Protein AF-0000000065847844 (afdb_homodimer)

Solvent-accessible surface area (backbone atoms only — not comparable to full-atom values): 13763 Å² total; per-residue (Å²): 130,56,43,68,54,28,45,53,37,21,53,18,36,48,44,43,40,48,60,32,45,46,64,48,51,35,30,56,71,59,78,41,79,82,47,69,70,60,43,45,53,28,33,44,51,33,34,72,49,52,73,59,32,60,79,26,72,45,85,50,42,31,35,87,54,77,57,80,58,90,52,51,38,34,46,54,37,75,76,36,46,68,61,49,50,51,38,50,51,50,29,36,48,35,30,41,48,43,29,50,40,51,75,70,63,57,54,66,74,58,51,36,53,40,51,50,52,31,52,48,34,51,50,59,40,42,72,70,31,38,62,131,130,55,44,69,54,28,44,53,38,22,52,17,37,48,45,43,42,48,61,31,45,47,63,49,50,34,30,57,72,59,78,43,78,84,47,69,68,60,44,45,52,28,33,44,51,33,36,71,49,51,73,58,31,62,79,27,74,45,86,50,43,31,34,89,54,77,55,84,58,90,52,51,38,33,45,52,36,74,77,37,47,67,61,47,50,50,38,51,51,50,31,38,50,34,30,41,50,42,28,49,39,51,75,70,64,57,53,66,74,59,50,36,54,39,51,52,53,32,53,47,32,52,48,58,40,42,74,71,32,39,60,131

Organism: Halomonas halodenitrificans (strain ATCC 12084 / NCIMB 8669) (NCBI:txid31991)

Secondary structure (DSSP, 8-state):
--HHHHHHHHHHHHHHHHHHHHHHHHHHHTSS---HHHHHHHHHHHHHHTTSGGGG--TT-STTSSS-----B-THHHHTHHHHHHHHHHHHHHHHHHHHHHHTT--HHHHHHHHHHHHHHHHHHHHHHB--/--HHHHHHHHHHHHHHHHHHHHHHHHHHHTSS---HHHHHHHHHHHHHHTTSGGGG--TT-STTSSS-----B-THHHHTHHHHHHHHHHHHHHHHHHHHHHHTT--HHHHHHHHHHHHHHHHHHHHHHB--

Radius of gyration: 19.28 Å; Cα contacts (8 Å, |Δi|>4): 322; chains: 2; bounding box: 45×47×44 Å

Structure (mmCIF, N/CA/C/O backbone):
data_AF-0000000065847844-model_v1
#
loop_
_entity.id
_entity.type
_entity.pdbx_description
1 polymer "Cytochrome c'"
#
loop_
_atom_site.group_PDB
_atom_site.id
_atom_site.type_symbol
_atom_site.label_atom_id
_atom_site.label_alt_id
_atom_site.label_comp_id
_atom_site.label_asym_id
_atom_site.label_entity_id
_atom_site.label_seq_id
_atom_site.pdbx_PDB_ins_code
_atom_site.Cartn_x
_atom_site.Cartn_y
_atom_site.Cartn_z
_atom_site.occupancy
_atom_site.B_iso_or_equiv
_atom_site.auth_seq_id
_atom_site.auth_comp_id
_atom_site.auth_asym_id
_atom_site.auth_atom_id
_atom_site.pdbx_PDB_model_num
ATOM 1 N N . ALA A 1 1 ? -15.594 8.93 -0.518 1 80.31 1 ALA A N 1
ATOM 2 C CA . ALA A 1 1 ? -14.727 8.992 -1.69 1 80.31 1 ALA A CA 1
ATOM 3 C C . ALA A 1 1 ? -15.523 8.805 -2.977 1 80.31 1 ALA A C 1
ATOM 5 O O . ALA A 1 1 ? -16.469 8.016 -3.02 1 80.31 1 ALA A O 1
ATOM 6 N N . GLU A 1 2 ? -15.016 9.602 -3.934 1 88.31 2 GLU A N 1
ATOM 7 C CA . GLU A 1 2 ? -15.609 9.406 -5.25 1 88.31 2 GLU A CA 1
ATOM 8 C C . GLU A 1 2 ? -15.188 8.07 -5.859 1 88.31 2 GLU A C 1
ATOM 10 O O . GLU A 1 2 ? -14.125 7.547 -5.539 1 88.31 2 GLU A O 1
ATOM 15 N N . PRO A 1 3 ? -16 7.516 -6.73 1 90.81 3 PRO A N 1
ATOM 16 C CA . PRO A 1 3 ? -15.695 6.219 -7.332 1 90.81 3 PRO A CA 1
ATOM 17 C C . PRO A 1 3 ? -14.32 6.184 -7.992 1 90.81 3 PRO A C 1
ATOM 19 O O . PRO A 1 3 ? -13.594 5.191 -7.875 1 90.81 3 PRO A O 1
ATOM 22 N N . GLU A 1 4 ? -13.977 7.297 -8.594 1 92.25 4 GLU A N 1
ATOM 23 C CA . GLU A 1 4 ? -12.68 7.34 -9.266 1 92.25 4 GLU A CA 1
ATOM 24 C C . GLU A 1 4 ? -11.539 7.258 -8.258 1 92.25 4 GLU A C 1
ATOM 26 O O . GLU A 1 4 ? -10.492 6.66 -8.539 1 92.25 4 GLU A O 1
ATOM 31 N N . ASP A 1 5 ? -11.758 7.824 -7.094 1 94.5 5 ASP A N 1
ATOM 32 C CA . ASP A 1 5 ? -10.75 7.766 -6.039 1 94.5 5 ASP A CA 1
ATOM 33 C C . ASP A 1 5 ? -10.609 6.348 -5.488 1 94.5 5 ASP A C 1
ATOM 35 O O . ASP A 1 5 ? -9.492 5.883 -5.242 1 94.5 5 ASP A O 1
ATOM 39 N N . ALA A 1 6 ? -11.711 5.691 -5.312 1 95.5 6 ALA A N 1
ATOM 40 C CA . ALA A 1 6 ? -11.703 4.32 -4.812 1 95.5 6 ALA A CA 1
ATOM 41 C C . ALA A 1 6 ? -11.016 3.381 -5.805 1 95.5 6 ALA A C 1
ATOM 43 O O . ALA A 1 6 ? -10.266 2.488 -5.402 1 95.5 6 ALA A O 1
ATOM 44 N N . ILE A 1 7 ? -11.242 3.613 -7.066 1 95.81 7 ILE A N 1
ATOM 45 C CA . ILE A 1 7 ? -10.625 2.805 -8.109 1 95.81 7 ILE A CA 1
ATOM 46 C C . ILE A 1 7 ? -9.117 3.037 -8.117 1 95.81 7 ILE A C 1
ATOM 48 O O . ILE A 1 7 ? -8.336 2.084 -8.156 1 95.81 7 ILE A O 1
ATOM 52 N N . HIS A 1 8 ? -8.766 4.305 -8.078 1 96.31 8 HIS A N 1
ATOM 53 C CA . HIS A 1 8 ? -7.348 4.625 -8.039 1 96.31 8 HIS A CA 1
ATOM 54 C C . HIS A 1 8 ? -6.672 4.008 -6.82 1 96.31 8 HIS A C 1
ATOM 56 O O . HIS A 1 8 ? -5.57 3.469 -6.922 1 96.31 8 HIS A O 1
ATOM 62 N N . TYR A 1 9 ? -7.359 4.02 -5.707 1 97.94 9 TYR A N 1
ATOM 63 C CA . TYR A 1 9 ? -6.812 3.465 -4.477 1 97.94 9 TYR A CA 1
ATOM 64 C C . TYR A 1 9 ? -6.594 1.962 -4.605 1 97.94 9 TYR A C 1
ATOM 66 O O . TYR A 1 9 ? -5.492 1.467 -4.355 1 97.94 9 TYR A O 1
ATOM 74 N N . ARG A 1 10 ? -7.609 1.243 -4.996 1 98.06 10 ARG A N 1
ATOM 75 C CA . ARG A 1 10 ? -7.43 -0.205 -5.016 1 98.06 10 ARG A CA 1
ATOM 76 C C . ARG A 1 10 ? -6.375 -0.615 -6.035 1 98.06 10 ARG A C 1
ATOM 78 O O . ARG A 1 10 ? -5.617 -1.558 -5.809 1 98.06 10 ARG A O 1
ATOM 85 N N . GLN A 1 11 ? -6.324 0.088 -7.156 1 97.56 11 GLN A N 1
ATOM 86 C CA . GLN A 1 11 ? -5.305 -0.226 -8.156 1 97.56 11 GLN A CA 1
ATOM 87 C C . GLN A 1 11 ? -3.904 0.067 -7.621 1 97.56 11 GLN A C 1
ATOM 89 O O . GLN A 1 11 ? -2.957 -0.667 -7.914 1 97.56 11 GLN A O 1
ATOM 94 N N . SER A 1 12 ? -3.82 1.136 -6.871 1 98.69 12 SER A N 1
ATOM 95 C CA . SER A 1 12 ? -2.549 1.446 -6.23 1 98.69 12 SER A CA 1
ATOM 96 C C . SER A 1 12 ? -2.158 0.366 -5.227 1 98.69 12 SER A C 1
ATOM 98 O O . SER A 1 12 ? -1.017 -0.101 -5.219 1 98.69 12 SER A O 1
ATOM 100 N N . ALA A 1 13 ? -3.061 -0.049 -4.379 1 98.81 13 ALA A N 1
ATOM 101 C CA . ALA A 1 13 ? -2.791 -1.087 -3.385 1 98.81 13 ALA A CA 1
ATOM 102 C C . ALA A 1 13 ? -2.41 -2.402 -4.059 1 98.81 13 ALA A C 1
ATOM 104 O O . ALA A 1 13 ? -1.487 -3.09 -3.615 1 98.81 13 ALA A O 1
ATOM 105 N N . LEU A 1 14 ? -3.092 -2.732 -5.164 1 98.44 14 LEU A N 1
ATOM 106 C CA . LEU A 1 14 ? -2.764 -3.945 -5.906 1 98.44 14 LEU A CA 1
ATOM 107 C C . LEU A 1 14 ? -1.391 -3.828 -6.559 1 98.44 14 LEU A C 1
ATOM 109 O O . LEU A 1 14 ? -0.658 -4.816 -6.656 1 98.44 14 LEU A O 1
ATOM 113 N N . SER A 1 15 ? -1.086 -2.641 -7.016 1 98.44 15 SER A N 1
ATOM 114 C CA . SER A 1 15 ? 0.246 -2.416 -7.566 1 98.44 15 SER A CA 1
ATOM 115 C C . SER A 1 15 ? 1.325 -2.615 -6.508 1 98.44 15 SER A C 1
ATOM 117 O O . SER A 1 15 ? 2.383 -3.18 -6.789 1 98.44 15 SER A O 1
ATOM 119 N N . VAL A 1 16 ? 1.09 -2.139 -5.305 1 98.88 16 VAL A N 1
ATOM 120 C CA . VAL A 1 16 ? 2.031 -2.322 -4.207 1 98.88 16 VAL A CA 1
ATOM 121 C C . VAL A 1 16 ? 2.227 -3.812 -3.938 1 98.88 16 VAL A C 1
ATOM 123 O O . VAL A 1 16 ? 3.355 -4.27 -3.732 1 98.88 16 VAL A O 1
ATOM 126 N N . MET A 1 17 ? 1.16 -4.598 -3.979 1 98.81 17 MET A N 1
ATOM 127 C CA . MET A 1 17 ? 1.264 -6.043 -3.805 1 98.81 17 MET A CA 1
ATOM 128 C C . MET A 1 17 ? 2.102 -6.668 -4.918 1 98.81 17 MET A C 1
ATOM 130 O O . MET A 1 17 ? 2.973 -7.496 -4.652 1 98.81 17 MET A O 1
ATOM 134 N N . GLY A 1 18 ? 1.798 -6.223 -6.129 1 98.31 18 GLY A N 1
ATOM 135 C CA . GLY A 1 18 ? 2.545 -6.746 -7.266 1 98.31 18 GLY A CA 1
ATOM 136 C C . GLY A 1 18 ? 4.035 -6.484 -7.168 1 98.31 18 GLY A C 1
ATOM 137 O O . GLY A 1 18 ? 4.848 -7.324 -7.559 1 98.31 18 GLY A O 1
ATOM 138 N N . TRP A 1 19 ? 4.375 -5.352 -6.668 1 98.62 19 TRP A N 1
ATOM 139 C CA . TRP A 1 19 ? 5.773 -4.977 -6.508 1 98.62 19 TRP A CA 1
ATOM 140 C C . TRP A 1 19 ? 6.492 -5.945 -5.574 1 98.62 19 TRP A C 1
ATOM 142 O O . TRP A 1 19 ? 7.648 -6.309 -5.816 1 98.62 19 TRP A O 1
ATOM 152 N N . GLN A 1 20 ? 5.797 -6.371 -4.496 1 98.75 20 GLN A N 1
ATOM 153 C CA . GLN A 1 20 ? 6.406 -7.305 -3.557 1 98.75 20 GLN A CA 1
ATOM 154 C C . GLN A 1 20 ? 6.504 -8.703 -4.156 1 98.75 20 GLN A C 1
ATOM 156 O O . GLN A 1 20 ? 7.492 -9.406 -3.947 1 98.75 20 GLN A O 1
ATOM 161 N N . MET A 1 21 ? 5.523 -9.078 -4.914 1 98.75 21 MET A N 1
ATOM 162 C CA . MET A 1 21 ? 5.434 -10.422 -5.465 1 98.75 21 MET A CA 1
ATOM 163 C C . MET A 1 21 ? 6.484 -10.641 -6.551 1 98.75 21 MET A C 1
ATOM 165 O O . MET A 1 21 ? 7.004 -11.75 -6.703 1 98.75 21 MET A O 1
ATOM 169 N N . GLY A 1 22 ? 6.809 -9.625 -7.262 1 98.12 22 GLY A N 1
ATOM 170 C CA . GLY A 1 22 ? 7.672 -9.719 -8.422 1 98.12 22 GLY A CA 1
ATOM 171 C C . GLY A 1 22 ? 8.977 -10.438 -8.141 1 98.12 22 GLY A C 1
ATOM 172 O O . GLY A 1 22 ? 9.234 -11.516 -8.68 1 98.12 22 GLY A O 1
ATOM 173 N N . PRO A 1 23 ? 9.836 -9.844 -7.285 1 98.38 23 PRO A N 1
ATOM 174 C CA . PRO A 1 23 ? 11.133 -10.477 -7.004 1 98.38 23 PRO A CA 1
ATOM 175 C C . PRO A 1 23 ? 10.984 -11.859 -6.367 1 98.38 23 PRO A C 1
ATOM 177 O O . PRO A 1 23 ? 11.797 -12.75 -6.629 1 98.38 23 PRO A O 1
ATOM 180 N N . MET A 1 24 ? 9.953 -12.047 -5.562 1 98.81 24 MET A N 1
ATOM 181 C CA . MET A 1 24 ? 9.734 -13.367 -4.98 1 98.81 24 MET A CA 1
ATOM 182 C C . MET A 1 24 ? 9.414 -14.398 -6.062 1 98.81 24 MET A C 1
ATOM 184 O O . MET A 1 24 ? 9.938 -15.516 -6.031 1 98.81 24 MET A O 1
ATOM 188 N N . GLY A 1 25 ? 8.562 -14 -6.961 1 98.69 25 GLY A N 1
ATOM 189 C CA . GLY A 1 25 ? 8.266 -14.867 -8.094 1 98.69 25 GLY A CA 1
ATOM 190 C C . GLY A 1 25 ? 9.484 -15.203 -8.93 1 98.69 25 GLY A C 1
ATOM 191 O O . GLY A 1 25 ? 9.664 -16.344 -9.336 1 98.69 25 GLY A O 1
ATOM 192 N N . ALA A 1 26 ? 10.305 -14.211 -9.211 1 98.69 26 ALA A N 1
ATOM 193 C CA . ALA A 1 26 ? 11.523 -14.414 -9.992 1 98.69 26 ALA A CA 1
ATOM 194 C C . ALA A 1 26 ? 12.469 -15.391 -9.289 1 98.69 26 ALA A C 1
ATOM 196 O O . ALA A 1 26 ? 13.078 -16.25 -9.93 1 98.69 26 ALA A O 1
ATOM 197 N N . MET A 1 27 ? 12.609 -15.281 -7.98 1 98.75 27 MET A N 1
ATOM 198 C CA . MET A 1 27 ? 13.414 -16.219 -7.207 1 98.75 27 MET A CA 1
ATOM 199 C C . MET A 1 27 ? 12.836 -17.625 -7.281 1 98.75 27 MET A C 1
ATOM 201 O O . MET A 1 27 ? 13.562 -18.594 -7.5 1 98.75 27 MET A O 1
ATOM 205 N N . ALA A 1 28 ? 11.539 -17.672 -7.105 1 98.56 28 ALA A N 1
ATOM 206 C CA . ALA A 1 28 ? 10.859 -18.953 -7.094 1 98.56 28 ALA A CA 1
ATOM 207 C C . ALA A 1 28 ? 11.031 -19.672 -8.43 1 98.56 28 ALA A C 1
ATOM 209 O O . ALA A 1 28 ? 11.156 -20.906 -8.469 1 98.56 28 ALA A O 1
ATOM 210 N N . GLN A 1 29 ? 11.07 -18.938 -9.469 1 97.94 29 GLN A N 1
ATOM 211 C CA . GLN A 1 29 ? 11.188 -19.5 -10.812 1 97.94 29 GLN A CA 1
ATOM 212 C C . GLN A 1 29 ? 12.648 -19.75 -11.18 1 97.94 29 GLN A C 1
ATOM 214 O O . GLN A 1 29 ? 12.938 -20.422 -12.172 1 97.94 29 GLN A O 1
ATOM 219 N N . GLY A 1 30 ? 13.516 -19.203 -10.383 1 97.75 30 GLY A N 1
ATOM 220 C CA . GLY A 1 30 ? 14.93 -19.391 -10.648 1 97.75 30 GLY A CA 1
ATOM 221 C C . GLY A 1 30 ? 15.492 -18.359 -11.625 1 97.75 30 GLY A C 1
ATOM 222 O O . GLY A 1 30 ? 16.594 -18.531 -12.133 1 97.75 30 GLY A O 1
ATOM 223 N N . ASP A 1 31 ? 14.75 -17.328 -11.906 1 98.25 31 ASP A N 1
ATOM 224 C CA . ASP A 1 31 ? 15.203 -16.281 -12.82 1 98.25 31 ASP A CA 1
ATOM 225 C C . ASP A 1 31 ? 16.281 -15.414 -12.172 1 98.25 31 ASP A C 1
ATOM 227 O O . ASP A 1 31 ? 17.109 -14.828 -12.867 1 98.25 31 ASP A O 1
ATOM 231 N N . ILE A 1 32 ? 16.266 -15.281 -10.852 1 98.25 32 ILE A N 1
ATOM 232 C CA . ILE A 1 32 ? 17.312 -14.633 -10.078 1 98.25 32 ILE A CA 1
ATOM 233 C C . ILE A 1 32 ? 17.656 -15.492 -8.867 1 98.25 32 ILE A C 1
ATOM 235 O O . ILE A 1 32 ? 16.922 -16.406 -8.508 1 98.25 32 ILE A O 1
ATOM 239 N N . GLU A 1 33 ? 18.828 -15.164 -8.234 1 98.38 33 GLU A N 1
ATOM 240 C CA . GLU A 1 33 ? 19.281 -15.938 -7.078 1 98.38 33 GLU A CA 1
ATOM 241 C C . GLU A 1 33 ? 18.406 -15.648 -5.852 1 98.38 33 GLU A C 1
ATOM 243 O O . GLU A 1 33 ? 17.969 -14.523 -5.652 1 98.38 33 GLU A O 1
ATOM 248 N N . TYR A 1 34 ? 18.281 -16.688 -5.098 1 98.38 34 TYR A N 1
ATOM 249 C CA . TYR A 1 34 ? 17.562 -16.547 -3.836 1 98.38 34 TYR A CA 1
ATOM 250 C C . TYR A 1 34 ? 18.344 -15.664 -2.865 1 98.38 34 TYR A C 1
ATOM 252 O O . TYR A 1 34 ? 19.516 -15.922 -2.58 1 98.38 34 TYR A O 1
ATOM 260 N N . ASP A 1 35 ? 17.75 -14.633 -2.4 1 98.69 35 ASP A N 1
ATOM 261 C CA . ASP A 1 35 ? 18.219 -13.758 -1.331 1 98.69 35 ASP A CA 1
ATOM 262 C C . ASP A 1 35 ? 17.266 -13.797 -0.138 1 98.69 35 ASP A C 1
ATOM 264 O O . ASP A 1 35 ? 16.172 -13.211 -0.183 1 98.69 35 ASP A O 1
ATOM 268 N N . ALA A 1 36 ? 17.656 -14.422 0.88 1 98.5 36 ALA A N 1
ATOM 269 C CA . ALA A 1 36 ? 16.766 -14.711 2.002 1 98.5 36 ALA A CA 1
ATOM 270 C C . ALA A 1 36 ? 16.266 -13.422 2.652 1 98.5 36 ALA A C 1
ATOM 272 O O . ALA A 1 36 ? 15.109 -13.328 3.047 1 98.5 36 ALA A O 1
ATOM 273 N N . ASP A 1 37 ? 17.141 -12.484 2.797 1 98.62 37 ASP A N 1
ATOM 274 C CA . ASP A 1 37 ? 16.766 -11.234 3.439 1 98.62 37 ASP A CA 1
ATOM 275 C C . ASP A 1 37 ? 15.758 -10.461 2.586 1 98.62 37 ASP A C 1
ATOM 277 O O . ASP A 1 37 ? 14.758 -9.953 3.102 1 98.62 37 ASP A O 1
ATOM 281 N N . GLU A 1 38 ? 16 -10.383 1.298 1 98.5 38 GLU A N 1
ATOM 282 C CA . GLU A 1 38 ? 15.062 -9.727 0.394 1 98.5 38 GLU A CA 1
ATOM 283 C C . GLU A 1 38 ? 13.727 -10.453 0.363 1 98.5 38 GLU A C 1
ATOM 285 O O . GLU A 1 38 ? 12.664 -9.82 0.415 1 98.5 38 GLU A O 1
ATOM 290 N N . PHE A 1 39 ? 13.797 -11.734 0.26 1 98.94 39 PHE A N 1
ATOM 291 C CA . PHE A 1 39 ? 12.594 -12.547 0.234 1 98.94 39 PHE A CA 1
ATOM 292 C C . PHE A 1 39 ? 11.75 -12.312 1.483 1 98.94 39 PHE A C 1
ATOM 294 O O . PHE A 1 39 ? 10.539 -12.094 1.394 1 98.94 39 PHE A O 1
ATOM 301 N N . ALA A 1 40 ? 12.383 -12.297 2.645 1 98.88 40 ALA A N 1
ATOM 302 C CA . ALA A 1 40 ? 11.68 -12.094 3.908 1 98.88 40 ALA A CA 1
ATOM 303 C C . ALA A 1 40 ? 11.008 -10.719 3.953 1 98.88 40 ALA A C 1
ATOM 305 O O . ALA A 1 40 ? 9.859 -10.602 4.371 1 98.88 40 ALA A O 1
ATOM 306 N N . THR A 1 41 ? 11.75 -9.766 3.523 1 98.81 41 THR A N 1
ATOM 307 C CA . THR A 1 41 ? 11.211 -8.414 3.502 1 98.81 41 THR A CA 1
ATOM 308 C C . THR A 1 41 ? 9.961 -8.336 2.629 1 98.81 41 THR A C 1
ATOM 310 O O . THR A 1 41 ? 8.938 -7.805 3.051 1 98.81 41 THR A O 1
ATOM 313 N N . ARG A 1 42 ? 10.039 -8.906 1.449 1 98.88 42 ARG A N 1
ATOM 314 C CA . ARG A 1 42 ? 8.945 -8.844 0.488 1 98.88 42 ARG A CA 1
ATOM 315 C C . ARG A 1 42 ? 7.75 -9.664 0.962 1 98.88 42 ARG A C 1
ATOM 317 O O . ARG A 1 42 ? 6.602 -9.242 0.817 1 98.88 42 ARG A O 1
ATOM 324 N N . ALA A 1 43 ? 7.98 -10.812 1.55 1 98.94 43 ALA A N 1
ATOM 325 C CA . ALA A 1 43 ? 6.906 -11.648 2.074 1 98.94 43 ALA A CA 1
ATOM 326 C C . ALA A 1 43 ? 6.152 -10.938 3.193 1 98.94 43 ALA A C 1
ATOM 328 O O . ALA A 1 43 ? 4.922 -10.945 3.227 1 98.94 43 ALA A O 1
ATOM 329 N N . ASN A 1 44 ? 6.875 -10.344 4.109 1 98.88 44 ASN A N 1
ATOM 330 C CA . ASN A 1 44 ? 6.258 -9.633 5.223 1 98.88 44 ASN A CA 1
ATOM 331 C C . ASN A 1 44 ? 5.492 -8.398 4.746 1 98.88 44 ASN A C 1
ATOM 333 O O . ASN A 1 44 ? 4.395 -8.117 5.23 1 98.88 44 ASN A O 1
ATOM 337 N N . ASN A 1 45 ? 6.105 -7.68 3.791 1 98.88 45 ASN A N 1
ATOM 338 C CA . ASN A 1 45 ? 5.398 -6.539 3.223 1 98.88 45 ASN A CA 1
ATOM 339 C C . ASN A 1 45 ? 4.102 -6.965 2.541 1 98.88 45 ASN A C 1
ATOM 341 O O . ASN A 1 45 ? 3.068 -6.312 2.705 1 98.88 45 ASN A O 1
ATOM 345 N N . LEU A 1 46 ? 4.164 -8.008 1.734 1 98.94 46 LEU A N 1
ATOM 346 C CA . LEU A 1 46 ? 2.98 -8.5 1.035 1 98.94 46 LEU A CA 1
ATOM 347 C C . LEU A 1 46 ? 1.872 -8.844 2.021 1 98.94 46 LEU A C 1
ATOM 349 O O . LEU A 1 46 ? 0.722 -8.445 1.839 1 98.94 46 LEU A O 1
ATOM 353 N N . ALA A 1 47 ? 2.221 -9.602 3.076 1 98.88 47 ALA A N 1
ATOM 354 C CA . ALA A 1 47 ? 1.236 -9.984 4.082 1 98.88 47 ALA A CA 1
ATOM 355 C C . ALA A 1 47 ? 0.625 -8.758 4.75 1 98.88 47 ALA A C 1
ATOM 357 O O . ALA A 1 47 ? -0.581 -8.719 5.008 1 98.88 47 ALA A O 1
ATOM 358 N N . ALA A 1 48 ? 1.447 -7.793 4.98 1 98.56 48 ALA A N 1
ATOM 359 C CA . ALA A 1 48 ? 1.008 -6.598 5.695 1 98.56 48 ALA A CA 1
ATOM 360 C C . ALA A 1 48 ? 0.021 -5.789 4.855 1 98.56 48 ALA A C 1
ATOM 362 O O . ALA A 1 48 ? -0.826 -5.078 5.398 1 98.56 48 ALA A O 1
ATOM 363 N N . VAL A 1 49 ? 0.061 -5.918 3.52 1 98.81 49 VAL A N 1
ATOM 364 C CA . VAL A 1 49 ? -0.763 -5.043 2.695 1 98.81 49 VAL A CA 1
ATOM 365 C C . VAL A 1 49 ? -1.876 -5.852 2.031 1 98.81 49 VAL A C 1
ATOM 367 O O . VAL A 1 49 ? -2.689 -5.301 1.285 1 98.81 49 VAL A O 1
ATOM 370 N N . ALA A 1 50 ? -1.986 -7.141 2.301 1 98.81 50 ALA A N 1
ATOM 371 C CA . ALA A 1 50 ? -2.891 -8.047 1.604 1 98.81 50 ALA A CA 1
ATOM 372 C C . ALA A 1 50 ? -4.348 -7.66 1.836 1 98.81 50 ALA A C 1
ATOM 374 O O . ALA A 1 50 ? -5.219 -7.965 1.017 1 98.81 50 ALA A O 1
ATOM 375 N N . HIS A 1 51 ? -4.609 -6.969 2.879 1 98.75 51 HIS A N 1
ATOM 376 C CA . HIS A 1 51 ? -5.984 -6.641 3.238 1 98.75 51 HIS A CA 1
ATOM 377 C C . HIS A 1 51 ? -6.391 -5.281 2.68 1 98.75 51 HIS A C 1
ATOM 379 O O . HIS A 1 51 ? -7.566 -4.914 2.727 1 98.75 51 HIS A O 1
ATOM 385 N N . LEU A 1 52 ? -5.566 -4.543 2.104 1 98.75 52 LEU A N 1
ATOM 386 C CA . LEU A 1 52 ? -5.762 -3.117 1.874 1 98.75 52 LEU A CA 1
ATOM 387 C C . LEU A 1 52 ? -6.648 -2.881 0.653 1 98.75 52 LEU A C 1
ATOM 389 O O . LEU A 1 52 ? -7.539 -2.027 0.683 1 98.75 52 LEU A O 1
ATOM 393 N N . PRO A 1 53 ? -6.523 -3.568 -0.437 1 98.56 53 PRO A N 1
ATOM 394 C CA . PRO A 1 53 ? -7.172 -3.117 -1.67 1 98.56 53 PRO A CA 1
ATOM 395 C C . PRO A 1 53 ? -8.695 -3.191 -1.595 1 98.56 53 PRO A C 1
ATOM 397 O O . PRO A 1 53 ? -9.391 -2.488 -2.336 1 98.56 53 PRO A O 1
ATOM 400 N N . TRP A 1 54 ? -9.234 -3.926 -0.689 1 98.25 54 TRP A N 1
ATOM 401 C CA . TRP A 1 54 ? -10.578 -4.461 -0.848 1 98.25 54 TRP A CA 1
ATOM 402 C C . TRP A 1 54 ? -11.625 -3.396 -0.539 1 98.25 54 TRP A C 1
ATOM 404 O O . TRP A 1 54 ? -12.727 -3.414 -1.104 1 98.25 54 TRP A O 1
ATOM 414 N N . GLU A 1 55 ? -11.25 -2.477 0.308 1 97.19 55 GLU A N 1
ATOM 415 C CA . GLU A 1 55 ? -12.211 -1.424 0.607 1 97.19 55 GLU A CA 1
ATOM 416 C C . GLU A 1 55 ? -12.414 -0.502 -0.592 1 97.19 55 GLU A C 1
ATOM 418 O O . GLU A 1 55 ? -13.344 0.304 -0.612 1 97.19 55 GLU A O 1
ATOM 423 N N . GLY A 1 56 ? -11.633 -0.665 -1.647 1 96.69 56 GLY A N 1
ATOM 424 C CA . GLY A 1 56 ? -11.758 0.132 -2.857 1 96.69 56 GLY A CA 1
ATOM 425 C C . GLY A 1 56 ? -12.812 -0.4 -3.812 1 96.69 56 GLY A C 1
ATOM 426 O O . GLY A 1 56 ? -13.086 0.214 -4.848 1 96.69 56 GLY A O 1
ATOM 427 N N . PHE A 1 57 ? -13.32 -1.521 -3.557 1 95.62 57 PHE A N 1
ATOM 428 C CA . PHE A 1 57 ? -14.414 -2.082 -4.332 1 95.62 57 PHE A CA 1
ATOM 429 C C . PHE A 1 57 ? -15.758 -1.657 -3.75 1 95.62 57 PHE A C 1
ATOM 431 O O . PHE A 1 57 ? -16.375 -2.408 -2.994 1 95.62 57 PHE A O 1
ATOM 438 N N . THR A 1 58 ? -16.172 -0.433 -4.109 1 91.88 58 THR A N 1
ATOM 439 C CA . THR A 1 58 ? -17.406 0.163 -3.592 1 91.88 58 THR A CA 1
ATOM 440 C C . THR A 1 58 ? -18.453 0.29 -4.695 1 91.88 58 THR A C 1
ATOM 442 O O . THR A 1 58 ? -18.156 0.026 -5.863 1 91.88 58 THR A O 1
ATOM 445 N N . GLU A 1 59 ? -19.578 0.676 -4.223 1 86.81 59 GLU A N 1
ATOM 446 C CA . GLU A 1 59 ? -20.641 0.913 -5.199 1 86.81 59 GLU A CA 1
ATOM 447 C C . GLU A 1 59 ? -20.219 1.938 -6.242 1 86.81 59 GLU A C 1
ATOM 449 O O . GLU A 1 59 ? -19.609 2.957 -5.91 1 86.81 59 GLU A O 1
ATOM 454 N N . GLY A 1 60 ? -20.531 1.647 -7.543 1 89.5 60 GLY A N 1
ATOM 455 C CA . GLY A 1 60 ? -20.25 2.582 -8.617 1 89.5 60 GLY A CA 1
ATOM 456 C C . GLY A 1 60 ? -18.859 2.412 -9.203 1 89.5 60 GLY A C 1
ATOM 457 O O . GLY A 1 60 ? -18.469 3.152 -10.109 1 89.5 60 GLY A O 1
ATOM 458 N N . THR A 1 61 ? -18.109 1.378 -8.758 1 93.12 61 THR A N 1
ATOM 459 C CA . THR A 1 61 ? -16.734 1.252 -9.203 1 93.12 61 THR A CA 1
ATOM 460 C C . THR A 1 61 ? -16.562 0.038 -10.117 1 93.12 61 THR A C 1
ATOM 462 O O . THR A 1 61 ? -15.445 -0.296 -10.516 1 93.12 61 THR A O 1
ATOM 465 N N . LEU A 1 62 ? -17.641 -0.619 -10.406 1 92.44 62 LEU A N 1
ATOM 466 C CA . LEU A 1 62 ? -17.594 -1.841 -11.203 1 92.44 62 LEU A CA 1
ATOM 467 C C . LEU A 1 62 ? -18.109 -1.582 -12.617 1 92.44 62 LEU A C 1
ATOM 469 O O . LEU A 1 62 ? -18.75 -0.561 -12.875 1 92.44 62 LEU A O 1
ATOM 473 N N . GLN A 1 63 ? -17.688 -2.445 -13.516 1 89.25 63 GLN A N 1
ATOM 474 C CA . GLN A 1 63 ? -18.172 -2.295 -14.883 1 89.25 63 GLN A CA 1
ATOM 475 C C . GLN A 1 63 ? -19.703 -2.344 -14.938 1 89.25 63 GLN A C 1
ATOM 477 O O . GLN A 1 63 ? -20.328 -3.145 -14.242 1 89.25 63 GLN A O 1
ATOM 482 N N . GLY A 1 64 ? -20.141 -1.55 -15.906 1 76.62 64 GLY A N 1
ATOM 483 C CA . GLY A 1 64 ? -21.562 -1.584 -16.219 1 76.62 64 GLY A CA 1
ATOM 484 C C . GLY A 1 64 ? -22.406 -0.777 -15.25 1 76.62 64 GLY A C 1
ATOM 485 O O . GLY A 1 64 ? -23.625 -0.778 -15.344 1 76.62 64 GLY A O 1
ATOM 486 N N . ASP A 1 65 ? -21.719 -0.282 -14.141 1 67.06 65 ASP A N 1
ATOM 487 C CA . ASP A 1 65 ? -22.578 0.388 -13.164 1 67.06 65 ASP A CA 1
ATOM 488 C C . ASP A 1 65 ? -22.844 1.835 -13.57 1 67.06 65 ASP A C 1
ATOM 490 O O . ASP A 1 65 ? -23.5 2.578 -12.844 1 67.06 65 ASP A O 1
ATOM 494 N N . ASP A 1 66 ? -22.859 2.127 -14.797 1 62.06 66 ASP A N 1
ATOM 495 C CA . ASP A 1 66 ? -23.25 3.402 -15.383 1 62.06 66 ASP A CA 1
ATOM 496 C C . ASP A 1 66 ? -22.453 4.555 -14.789 1 62.06 66 ASP A C 1
A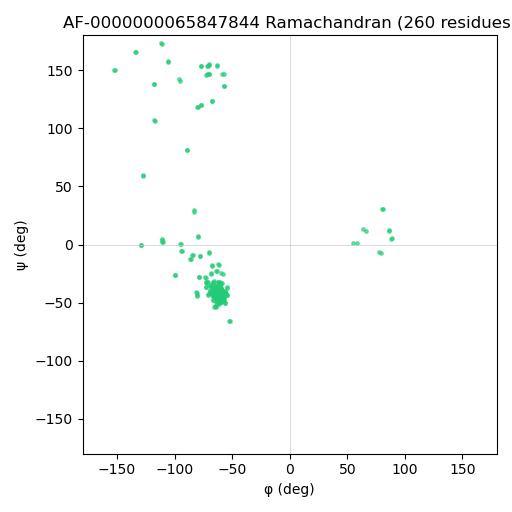TOM 498 O O . ASP A 1 66 ? -22.859 5.715 -14.875 1 62.06 66 ASP A O 1
ATOM 502 N N . HIS A 1 67 ? -21.547 4.266 -13.906 1 63 67 HIS A N 1
ATOM 503 C CA . HIS A 1 67 ? -20.859 5.387 -13.281 1 63 67 HIS A CA 1
ATOM 504 C C . HIS A 1 67 ? -19.766 5.93 -14.195 1 63 67 HIS A C 1
ATOM 506 O O . HIS A 1 67 ? -19.125 6.938 -13.867 1 63 67 HIS A O 1
ATOM 512 N N . GLY A 1 68 ? -19.719 5.418 -15.391 1 67 68 GLY A N 1
ATOM 513 C CA . GLY A 1 68 ? -18.859 6.02 -16.391 1 67 68 GLY A CA 1
ATOM 514 C C . GLY A 1 68 ? -17.375 5.902 -16.062 1 67 68 GLY A C 1
ATOM 515 O O . GLY A 1 68 ? -16.562 6.66 -16.594 1 67 68 GLY A O 1
ATOM 516 N N . VAL A 1 69 ? -17.125 5.082 -15.078 1 70.88 69 VAL A N 1
ATOM 517 C CA . VAL A 1 69 ? -15.719 5.008 -14.727 1 70.88 69 VAL A CA 1
ATOM 518 C C . VAL A 1 69 ? -15.07 3.828 -15.445 1 70.88 69 VAL A C 1
ATOM 520 O O . VAL A 1 69 ? -15.703 2.793 -15.648 1 70.88 69 VAL A O 1
ATOM 523 N N . GLU A 1 70 ? -13.891 4.043 -15.875 1 82.81 70 GLU A N 1
ATOM 524 C CA . GLU A 1 70 ? -13.109 2.977 -16.5 1 82.81 70 GLU A CA 1
ATOM 525 C C . GLU A 1 70 ? -12.492 2.064 -15.438 1 82.81 70 GLU A C 1
ATOM 527 O O . GLU A 1 70 ? -11.773 2.531 -14.547 1 82.81 70 GLU A O 1
ATOM 532 N N . THR A 1 71 ? -12.859 0.815 -15.469 1 91.69 71 THR A N 1
ATOM 533 C CA . THR A 1 71 ? -12.328 -0.202 -14.57 1 91.69 71 THR A CA 1
ATOM 534 C C . THR A 1 71 ? -12.375 -1.58 -15.227 1 91.69 71 THR A C 1
ATOM 536 O O . THR A 1 71 ? -13.219 -1.838 -16.078 1 91.69 71 THR A O 1
ATOM 539 N N . ASP A 1 72 ? -11.461 -2.377 -14.836 1 93.5 72 ASP A N 1
ATOM 540 C CA . ASP A 1 72 ? -11.461 -3.76 -15.305 1 93.5 72 ASP A CA 1
ATOM 541 C C . ASP A 1 72 ? -12.164 -4.68 -14.305 1 93.5 72 ASP A C 1
ATOM 543 O O . ASP A 1 72 ? -12.25 -5.887 -14.531 1 93.5 72 ASP A O 1
ATOM 547 N N . ALA A 1 73 ? -12.656 -4.121 -13.227 1 95.38 73 ALA A N 1
ATOM 548 C CA . ALA A 1 73 ? -13.422 -4.898 -12.258 1 95.38 73 ALA A CA 1
ATOM 549 C C . ALA A 1 73 ? -14.836 -5.156 -12.758 1 95.38 73 ALA A C 1
ATOM 551 O O . ALA A 1 73 ? -15.609 -4.219 -12.969 1 95.38 73 ALA A O 1
ATOM 552 N N . LEU A 1 74 ? -15.109 -6.441 -12.875 1 93.25 74 LEU A N 1
ATOM 553 C CA . LEU A 1 74 ? -16.359 -6.84 -13.516 1 93.25 74 LEU A CA 1
ATOM 554 C C . LEU A 1 74 ? -17.547 -6.66 -12.57 1 93.25 74 LEU A C 1
ATOM 556 O O . LEU A 1 74 ? -17.391 -6.805 -11.352 1 93.25 74 LEU A O 1
ATOM 560 N N . ALA A 1 75 ? -18.734 -6.457 -13.117 1 91.25 75 ALA A N 1
ATOM 561 C CA . ALA A 1 75 ? -19.984 -6.391 -12.367 1 91.25 75 ALA A CA 1
ATOM 562 C C . ALA A 1 75 ? -20.281 -7.711 -11.664 1 91.25 75 ALA A C 1
ATOM 564 O O . ALA A 1 75 ? -21.047 -7.758 -10.703 1 91.25 75 ALA A O 1
ATOM 565 N N . ASP A 1 76 ? -19.594 -8.766 -12.102 1 92.38 76 ASP A N 1
ATOM 566 C CA . ASP A 1 76 ? -19.75 -10.086 -11.508 1 92.38 76 ASP A CA 1
ATOM 567 C C . ASP A 1 76 ? -19.391 -10.062 -10.016 1 92.38 76 ASP A C 1
ATOM 569 O O . ASP A 1 76 ? -19.891 -10.883 -9.25 1 92.38 76 ASP A O 1
ATOM 573 N N . ILE A 1 77 ? -18.578 -9.117 -9.609 1 94.88 77 ILE A N 1
ATOM 574 C CA . ILE A 1 77 ? -18.25 -8.969 -8.195 1 94.88 77 ILE A CA 1
ATOM 575 C C . ILE A 1 77 ? -19.516 -8.703 -7.387 1 94.88 77 ILE A C 1
ATOM 577 O O . ILE A 1 77 ? -19.75 -9.344 -6.359 1 94.88 77 ILE A O 1
ATOM 581 N N . GLY A 1 78 ? -20.281 -7.785 -7.84 1 90.69 78 GLY A N 1
ATOM 582 C CA . GLY A 1 78 ? -21.547 -7.508 -7.176 1 90.69 78 GLY A CA 1
ATOM 583 C C . GLY A 1 78 ? -22.5 -8.688 -7.188 1 90.69 78 GLY A C 1
ATOM 584 O O . GLY A 1 78 ? -23.219 -8.93 -6.207 1 90.69 78 GLY A O 1
ATOM 585 N N . ASP A 1 79 ? -22.5 -9.461 -8.258 1 92.44 79 ASP A N 1
ATOM 586 C CA . ASP A 1 79 ? -23.391 -10.602 -8.414 1 92.44 79 ASP A CA 1
ATOM 587 C C . ASP A 1 79 ? -22.969 -11.758 -7.512 1 92.44 79 ASP A C 1
ATOM 589 O O . ASP A 1 79 ? -23.797 -12.562 -7.086 1 92.44 79 ASP A O 1
ATOM 593 N N . ASP A 1 80 ? -21.703 -11.891 -7.285 1 95.5 80 ASP A N 1
ATOM 594 C CA . ASP A 1 80 ? -21.125 -12.945 -6.449 1 95.5 80 ASP A CA 1
ATOM 595 C C . ASP A 1 80 ? -20.219 -12.359 -5.379 1 95.5 80 ASP A C 1
ATOM 597 O O . ASP A 1 80 ? -19.047 -12.758 -5.27 1 95.5 80 ASP A O 1
ATOM 601 N N . TRP A 1 81 ? -20.781 -11.523 -4.547 1 95.62 81 TRP A N 1
ATOM 602 C CA . TRP A 1 81 ? -20.016 -10.82 -3.529 1 95.62 81 TRP A CA 1
ATOM 603 C C . TRP A 1 81 ? -19.375 -11.805 -2.549 1 95.62 81 TRP A C 1
ATOM 605 O O . TRP A 1 81 ? -18.234 -11.633 -2.141 1 95.62 81 TRP A O 1
ATOM 615 N N . GLU A 1 82 ? -20.094 -12.836 -2.207 1 97.44 82 GLU A N 1
ATOM 616 C CA . GLU A 1 82 ? -19.562 -13.836 -1.287 1 97.44 82 GLU A CA 1
ATOM 617 C C . GLU A 1 82 ? -18.344 -14.539 -1.88 1 97.44 82 GLU A C 1
ATOM 619 O O . GLU A 1 82 ? -17.344 -14.75 -1.19 1 97.44 82 GLU A O 1
ATOM 624 N N . GLY A 1 83 ? -18.438 -14.938 -3.18 1 97.62 83 GLY A N 1
ATOM 625 C CA . GLY A 1 83 ? -17.297 -15.531 -3.852 1 97.62 83 GLY A CA 1
ATOM 626 C C . GLY A 1 83 ? -16.094 -14.602 -3.92 1 97.62 83 GLY A C 1
ATOM 627 O O . GLY A 1 83 ? -14.961 -15.039 -3.742 1 97.62 83 GLY A O 1
ATOM 628 N N . PHE A 1 84 ? -16.406 -13.336 -4.184 1 97.75 84 PHE A N 1
ATOM 629 C CA . PHE A 1 84 ? -15.367 -12.32 -4.203 1 97.75 84 PHE A CA 1
ATOM 630 C C . PHE A 1 84 ? -14.672 -12.227 -2.846 1 97.75 84 PHE A C 1
ATOM 632 O O . PHE A 1 84 ? -13.445 -12.219 -2.77 1 97.75 84 PHE A O 1
ATOM 639 N N . GLU A 1 85 ? -15.352 -12.219 -1.756 1 97.56 85 GLU A N 1
ATOM 640 C CA . GLU A 1 85 ? -14.797 -12.148 -0.406 1 97.56 85 GLU A CA 1
ATOM 641 C C . GLU A 1 85 ? -14 -13.406 -0.072 1 97.56 85 GLU A C 1
ATOM 643 O O . GLU A 1 85 ? -12.969 -13.336 0.603 1 97.56 85 GLU A O 1
ATOM 648 N N . GLU A 1 86 ? -14.508 -14.539 -0.516 1 98.06 86 GLU A N 1
ATOM 649 C CA . GLU A 1 86 ? -13.789 -15.789 -0.29 1 98.06 86 GLU A CA 1
ATOM 650 C C . GLU A 1 86 ? -12.414 -15.766 -0.96 1 98.06 86 GLU A C 1
ATOM 652 O O . GLU A 1 86 ? -11.438 -16.25 -0.394 1 98.06 86 GLU A O 1
ATOM 657 N N . ARG A 1 87 ? -12.352 -15.219 -2.148 1 98.12 87 ARG A N 1
ATOM 658 C CA . ARG A 1 87 ? -11.07 -15.117 -2.848 1 98.12 87 ARG A CA 1
ATOM 659 C C . ARG A 1 87 ? -10.133 -14.164 -2.123 1 98.12 87 ARG A C 1
ATOM 661 O O . ARG A 1 87 ? -8.922 -14.398 -2.068 1 98.12 87 ARG A O 1
ATOM 668 N N . GLN A 1 88 ? -10.688 -13.055 -1.616 1 98.31 88 GLN A N 1
ATOM 669 C CA . GLN A 1 88 ? -9.883 -12.141 -0.809 1 98.31 88 GLN A CA 1
ATOM 670 C C . GLN A 1 88 ? -9.258 -12.867 0.378 1 98.31 88 GLN A C 1
ATOM 672 O O . GLN A 1 88 ? -8.055 -12.758 0.615 1 98.31 88 GLN A O 1
ATOM 677 N N . GLU A 1 89 ? -10.086 -13.602 1.116 1 98.56 89 GLU A N 1
ATOM 678 C CA . GLU A 1 89 ? -9.625 -14.289 2.318 1 98.56 89 GLU A CA 1
ATOM 679 C C . GLU A 1 89 ? -8.57 -15.344 1.986 1 98.56 89 GLU A C 1
ATOM 681 O O . GLU A 1 89 ? -7.602 -15.508 2.727 1 98.56 89 GLU A O 1
ATOM 686 N N . THR A 1 90 ? -8.812 -16.062 0.867 1 98.69 90 THR A N 1
ATOM 687 C CA . THR A 1 90 ? -7.812 -17.031 0.425 1 98.69 90 THR A CA 1
ATOM 688 C C . THR A 1 90 ? -6.469 -16.344 0.178 1 98.69 90 THR A C 1
ATOM 690 O O . THR A 1 90 ? -5.43 -16.844 0.629 1 98.69 90 THR A O 1
ATOM 693 N N . PHE A 1 91 ? -6.469 -15.242 -0.505 1 98.75 91 PHE A N 1
ATOM 694 C CA . PHE A 1 91 ? -5.238 -14.516 -0.783 1 98.75 91 PHE A CA 1
ATOM 695 C C . PHE A 1 91 ? -4.574 -14.062 0.512 1 98.75 91 PHE A C 1
ATOM 697 O O . PHE A 1 91 ? -3.371 -14.258 0.699 1 98.75 91 PHE A O 1
ATOM 704 N N . LYS A 1 92 ? -5.328 -13.414 1.401 1 98.88 92 LYS A N 1
ATOM 705 C CA . LYS A 1 92 ? -4.789 -12.953 2.676 1 98.88 92 LYS A CA 1
ATOM 706 C C . LYS A 1 92 ? -4.141 -14.094 3.449 1 98.88 92 LYS A C 1
ATOM 708 O O . LYS A 1 92 ? -3.053 -13.938 4.008 1 98.88 92 LYS A O 1
ATOM 713 N N . GLN A 1 93 ? -4.785 -15.234 3.469 1 98.88 93 GLN A N 1
ATOM 714 C CA . GLN A 1 93 ? -4.285 -16.391 4.207 1 98.88 93 GLN A CA 1
ATOM 715 C C . GLN A 1 93 ? -2.996 -16.922 3.586 1 98.88 93 GLN A C 1
ATOM 717 O O . GLN A 1 93 ? -2.045 -17.25 4.301 1 98.88 93 GLN A O 1
ATOM 722 N N . GLU A 1 94 ? -2.977 -17.031 2.252 1 98.94 94 GLU A N 1
ATOM 723 C CA . GLU A 1 94 ? -1.779 -17.531 1.586 1 98.94 94 GLU A CA 1
ATOM 724 C C . GLU A 1 94 ? -0.59 -16.594 1.807 1 98.94 94 GLU A C 1
ATOM 726 O O . GLU A 1 94 ? 0.536 -17.062 2.01 1 98.94 94 GLU A O 1
ATOM 731 N N . ALA A 1 95 ? -0.821 -15.297 1.722 1 98.94 95 ALA A N 1
ATOM 732 C CA . ALA A 1 95 ? 0.238 -14.328 1.97 1 98.94 95 ALA A CA 1
ATOM 733 C C . ALA A 1 95 ? 0.736 -14.414 3.41 1 98.94 95 ALA A C 1
ATOM 735 O O . ALA A 1 95 ? 1.943 -14.383 3.658 1 98.94 95 ALA A O 1
ATOM 736 N N . ALA A 1 96 ? -0.178 -14.539 4.367 1 98.94 96 ALA A N 1
ATOM 737 C CA . ALA A 1 96 ? 0.187 -14.664 5.777 1 98.94 96 ALA A CA 1
ATOM 738 C C . ALA A 1 96 ? 0.969 -15.945 6.027 1 98.94 96 ALA A C 1
ATOM 740 O O . ALA A 1 96 ? 1.932 -15.953 6.801 1 98.94 96 ALA A O 1
ATOM 741 N N . THR A 1 97 ? 0.504 -17.016 5.418 1 98.94 97 THR A N 1
ATOM 742 C CA . THR A 1 97 ? 1.195 -18.297 5.543 1 98.94 97 THR A CA 1
ATOM 743 C C . THR A 1 97 ? 2.635 -18.172 5.047 1 98.94 97 THR A C 1
ATOM 745 O O . THR A 1 97 ? 3.561 -18.672 5.688 1 98.94 97 THR A O 1
ATOM 748 N N . LEU A 1 98 ? 2.805 -17.5 3.932 1 98.94 98 LEU A N 1
ATOM 749 C CA . LEU A 1 98 ? 4.148 -17.312 3.396 1 98.94 98 LEU A CA 1
ATOM 750 C C . LEU A 1 98 ? 5.031 -16.578 4.395 1 98.94 98 LEU A C 1
ATOM 752 O O . LEU A 1 98 ? 6.156 -17 4.672 1 98.94 98 LEU A O 1
ATOM 756 N N . ALA A 1 99 ? 4.559 -15.477 4.93 1 98.94 99 ALA A N 1
ATOM 757 C CA . ALA A 1 99 ? 5.32 -14.695 5.898 1 98.94 99 ALA A CA 1
ATOM 758 C C . ALA A 1 99 ? 5.656 -15.531 7.133 1 98.94 9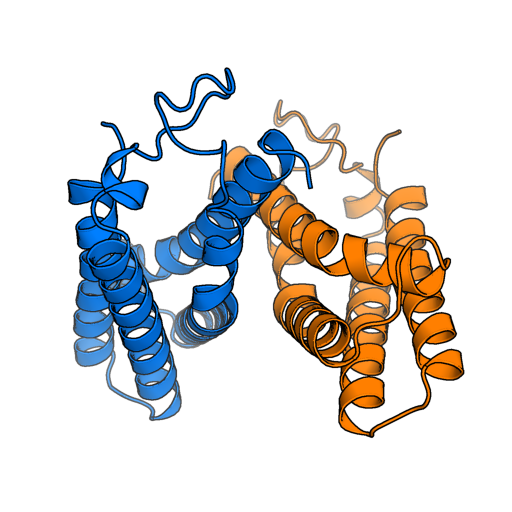9 ALA A C 1
ATOM 760 O O . ALA A 1 99 ? 6.777 -15.461 7.648 1 98.94 99 ALA A O 1
ATOM 761 N N . GLN A 1 100 ? 4.695 -16.312 7.582 1 98.94 100 GLN A N 1
ATOM 762 C CA . GLN A 1 100 ? 4.914 -17.156 8.75 1 98.94 100 GLN A CA 1
ATOM 763 C C . GLN A 1 100 ? 5.98 -18.203 8.477 1 98.94 100 GLN A C 1
ATOM 765 O O . GLN A 1 100 ? 6.824 -18.484 9.328 1 98.94 100 GLN A O 1
ATOM 770 N N . MET A 1 101 ? 5.902 -18.797 7.289 1 98.94 101 MET A N 1
ATOM 771 C CA . MET A 1 101 ? 6.891 -19.797 6.906 1 98.94 101 MET A CA 1
ATOM 772 C C . MET A 1 101 ? 8.297 -19.203 6.887 1 98.94 101 MET A C 1
ATOM 774 O O . MET A 1 101 ? 9.258 -19.844 7.301 1 98.94 101 MET A O 1
ATOM 778 N N . VAL A 1 102 ? 8.406 -18.016 6.387 1 98.88 102 VAL A N 1
ATOM 779 C CA . VAL A 1 102 ? 9.68 -17.312 6.371 1 98.88 102 VAL A CA 1
ATOM 780 C C . VAL A 1 102 ? 10.18 -17.109 7.801 1 98.88 102 VAL A C 1
ATOM 782 O O . VAL A 1 102 ? 11.336 -17.391 8.117 1 98.88 102 VAL A O 1
ATOM 785 N N . ASP A 1 103 ? 9.344 -16.609 8.68 1 98.38 103 ASP A N 1
ATOM 786 C CA . ASP A 1 103 ? 9.695 -16.344 10.07 1 98.38 103 ASP A CA 1
ATOM 787 C C . ASP A 1 103 ? 10.086 -17.625 10.805 1 98.38 103 ASP A C 1
ATOM 789 O O . ASP A 1 103 ? 10.922 -17.594 11.703 1 98.38 103 ASP A O 1
ATOM 793 N N . ASP A 1 104 ? 9.469 -18.688 10.414 1 98.56 104 ASP A N 1
ATOM 794 C CA . ASP A 1 104 ? 9.734 -19.984 11.031 1 98.56 104 ASP A CA 1
ATOM 795 C C . ASP A 1 104 ? 11.039 -20.594 10.516 1 98.56 104 ASP A C 1
ATOM 797 O O . ASP A 1 104 ? 11.5 -21.609 11.016 1 98.56 104 ASP A O 1
ATOM 801 N N . GLY A 1 105 ? 11.648 -20.016 9.477 1 98.19 105 GLY A N 1
ATOM 802 C CA . GLY A 1 105 ? 12.922 -20.469 8.945 1 98.19 105 GLY A CA 1
ATOM 803 C C . GLY A 1 105 ? 12.789 -21.672 8.023 1 98.19 105 GLY A C 1
ATOM 804 O O . GLY A 1 105 ? 13.68 -22.516 7.969 1 98.19 105 GLY A O 1
ATOM 805 N N . GLU A 1 106 ? 11.617 -21.75 7.324 1 98.5 106 GLU A N 1
ATOM 806 C CA . GLU A 1 106 ? 11.422 -22.844 6.379 1 98.5 106 GLU A CA 1
ATOM 807 C C . GLU A 1 106 ? 12.438 -22.781 5.242 1 98.5 106 GLU A C 1
ATOM 809 O O . GLU A 1 106 ? 12.945 -21.719 4.91 1 98.5 106 GLU A O 1
ATOM 814 N N . GLU A 1 107 ? 12.695 -23.969 4.676 1 98.38 107 GLU A N 1
ATOM 815 C CA . GLU A 1 107 ? 13.625 -24.062 3.555 1 98.38 107 GLU A CA 1
ATOM 816 C C . GLU A 1 107 ? 13.031 -23.422 2.297 1 98.38 107 GLU A C 1
ATOM 818 O O . GLU A 1 107 ? 11.82 -23.438 2.104 1 98.38 107 GLU A O 1
ATOM 823 N N . PHE A 1 108 ? 13.961 -23 1.438 1 98.19 108 PHE A N 1
ATOM 824 C CA . PHE A 1 108 ? 13.539 -22.281 0.242 1 98.19 108 PHE A CA 1
ATOM 825 C C . PHE A 1 108 ? 12.633 -23.156 -0.622 1 98.19 108 PHE A C 1
ATOM 827 O O . PHE A 1 108 ? 11.688 -22.656 -1.242 1 98.19 108 PHE A O 1
ATOM 834 N N . SER A 1 109 ? 12.867 -24.406 -0.672 1 98.12 109 SER A N 1
ATOM 835 C CA . SER A 1 109 ? 12.031 -25.266 -1.49 1 98.12 109 SER A CA 1
ATOM 836 C C . SER A 1 109 ? 10.57 -25.203 -1.06 1 98.12 109 SER A C 1
ATOM 838 O O . SER A 1 109 ? 9.664 -25.203 -1.9 1 98.12 109 SER A O 1
ATOM 840 N N . ALA A 1 110 ? 10.273 -25.141 0.199 1 98.62 110 ALA A N 1
ATOM 841 C CA . ALA A 1 110 ? 8.914 -25 0.721 1 98.62 110 ALA A CA 1
ATOM 842 C C . ALA A 1 110 ? 8.367 -23.594 0.448 1 98.62 110 ALA A C 1
ATOM 844 O O . ALA A 1 110 ? 7.191 -23.438 0.116 1 98.62 110 ALA A O 1
ATOM 845 N N . LEU A 1 111 ? 9.219 -22.609 0.654 1 98.88 111 LEU A N 1
ATOM 846 C CA . LEU A 1 111 ? 8.805 -21.234 0.39 1 98.88 111 LEU A CA 1
ATOM 847 C C . LEU A 1 111 ? 8.414 -21.062 -1.073 1 98.88 111 LEU A C 1
ATOM 849 O O . LEU A 1 111 ? 7.438 -20.359 -1.379 1 98.88 111 LEU A O 1
ATOM 853 N N . ARG A 1 112 ? 9.141 -21.672 -1.918 1 98.44 112 ARG A N 1
ATOM 854 C CA . ARG A 1 112 ? 8.867 -21.625 -3.352 1 98.44 112 ARG A CA 1
ATOM 855 C C . ARG A 1 112 ? 7.461 -22.141 -3.652 1 98.44 112 ARG A C 1
ATOM 857 O O . ARG A 1 112 ? 6.727 -21.531 -4.434 1 98.44 112 ARG A O 1
ATOM 864 N N . ARG A 1 113 ? 7.082 -23.188 -3.066 1 98.62 113 ARG A N 1
ATOM 865 C CA . ARG A 1 113 ? 5.75 -23.75 -3.262 1 98.62 113 ARG A CA 1
ATOM 866 C C . ARG A 1 113 ? 4.676 -22.797 -2.758 1 98.62 113 ARG A C 1
ATOM 868 O O . ARG A 1 113 ? 3.637 -22.625 -3.398 1 98.62 113 ARG A O 1
ATOM 875 N N . GLN A 1 114 ? 5.008 -22.203 -1.633 1 98.88 114 GLN A N 1
ATOM 876 C CA . GLN A 1 114 ? 4.031 -21.281 -1.06 1 98.88 114 GLN A CA 1
ATOM 877 C C . GLN A 1 114 ? 3.887 -20.031 -1.915 1 98.88 114 GLN A C 1
ATOM 879 O O . GLN A 1 114 ? 2.795 -19.469 -2.027 1 98.88 114 GLN A O 1
ATOM 884 N N . VAL A 1 115 ? 4.965 -19.516 -2.541 1 98.94 115 VAL A N 1
ATOM 885 C CA . VAL A 1 115 ? 4.859 -18.422 -3.492 1 98.94 115 VAL A CA 1
ATOM 886 C C . VAL A 1 115 ? 3.893 -18.797 -4.613 1 98.94 115 VAL A C 1
ATOM 888 O O . VAL A 1 115 ? 3.09 -17.969 -5.055 1 98.94 115 VAL A O 1
ATOM 891 N N . GLY A 1 116 ? 3.988 -20 -5.105 1 98.62 116 GLY A N 1
ATOM 892 C CA . GLY A 1 116 ? 3.049 -20.5 -6.102 1 98.62 116 GLY A CA 1
ATOM 893 C C . GLY A 1 116 ? 1.604 -20.438 -5.645 1 98.62 116 GLY A C 1
ATOM 894 O O . GLY A 1 116 ? 0.722 -20.047 -6.414 1 98.62 116 GLY A O 1
ATOM 895 N N . 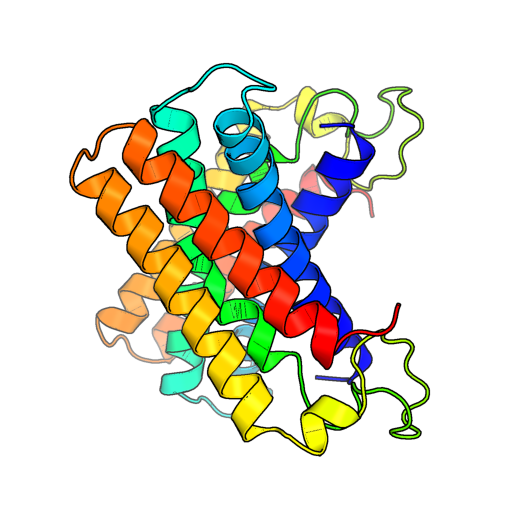ALA A 1 117 ? 1.348 -20.828 -4.363 1 98.81 117 ALA A N 1
ATOM 896 C CA . ALA A 1 117 ? -0 -20.781 -3.803 1 98.81 117 ALA A CA 1
ATOM 897 C C . ALA A 1 117 ? -0.511 -19.344 -3.734 1 98.81 117 ALA A C 1
ATOM 899 O O . ALA A 1 117 ? -1.68 -19.078 -4.023 1 98.81 117 ALA A O 1
ATOM 900 N N . VAL A 1 118 ? 0.36 -18.406 -3.391 1 98.88 118 VAL A N 1
ATOM 901 C CA . VAL A 1 118 ? -0.003 -17 -3.373 1 98.88 118 VAL A CA 1
ATOM 902 C C . VAL A 1 118 ? -0.358 -16.531 -4.785 1 98.88 118 VAL A C 1
ATOM 904 O O . VAL A 1 118 ? -1.391 -15.898 -4.996 1 98.88 118 VAL A O 1
ATOM 907 N N . GLY A 1 119 ? 0.492 -16.828 -5.77 1 98.38 119 GLY A N 1
ATOM 908 C CA . GLY A 1 119 ? 0.216 -16.469 -7.148 1 98.38 119 GLY A CA 1
ATOM 909 C C . GLY A 1 119 ? -1.106 -17.016 -7.656 1 98.38 119 GLY A C 1
ATOM 910 O O . GLY A 1 119 ? -1.852 -16.312 -8.344 1 98.38 119 GLY A O 1
ATOM 911 N N . LYS A 1 120 ? -1.404 -18.281 -7.301 1 98.19 120 LYS A N 1
ATOM 912 C CA . LYS A 1 120 ? -2.658 -18.906 -7.703 1 98.19 120 LYS A CA 1
ATOM 913 C C . LYS A 1 120 ? -3.855 -18.188 -7.09 1 98.19 120 LYS A C 1
ATOM 915 O O . LYS A 1 120 ? -4.918 -18.094 -7.711 1 98.19 120 LYS A O 1
ATOM 920 N N . SER A 1 121 ? -3.67 -17.766 -5.898 1 97.62 121 SER A N 1
ATOM 921 C CA . SER A 1 121 ? -4.754 -17.031 -5.25 1 97.62 121 SER A CA 1
ATOM 922 C C . SER A 1 121 ? -5.012 -15.703 -5.938 1 97.62 121 SER A C 1
ATOM 924 O O . SER A 1 121 ? -6.145 -15.219 -5.957 1 97.62 121 SER A O 1
ATOM 926 N N . CYS A 1 122 ? -4.004 -15.047 -6.52 1 96.94 122 CYS A N 1
ATOM 927 C CA . CYS A 1 122 ? -4.219 -13.859 -7.344 1 96.94 122 CYS A CA 1
ATOM 928 C C . CYS A 1 122 ? -5 -14.211 -8.602 1 96.94 122 CYS A C 1
ATOM 930 O O . CYS A 1 122 ? -5.992 -13.547 -8.922 1 96.94 122 CYS A O 1
ATOM 932 N N . LYS A 1 123 ? -4.52 -15.164 -9.32 1 95.75 123 LYS A N 1
ATOM 933 C CA . LYS A 1 123 ? -5.109 -15.617 -10.578 1 95.75 123 LYS A CA 1
ATOM 934 C C . LYS A 1 123 ? -6.57 -16.031 -10.383 1 95.75 123 LYS A C 1
ATOM 936 O O . LYS A 1 123 ? -7.41 -15.766 -11.25 1 95.75 123 LYS A O 1
ATOM 941 N N . GLY A 1 124 ? -6.871 -16.688 -9.297 1 92.75 124 GLY A N 1
ATOM 942 C CA . GLY A 1 124 ? -8.227 -17.156 -9.016 1 92.75 124 GLY A CA 1
ATOM 943 C C . GLY A 1 124 ? -9.227 -16.016 -8.922 1 92.75 124 GLY A C 1
ATOM 944 O O . GLY A 1 124 ? -10.367 -16.156 -9.375 1 92.75 124 GLY A O 1
ATOM 945 N N . CYS A 1 125 ? -8.789 -14.945 -8.477 1 95.94 125 CYS A N 1
ATOM 946 C CA . CYS A 1 125 ? -9.664 -13.773 -8.422 1 95.94 125 CYS A CA 1
ATOM 947 C C . CYS A 1 125 ? -9.75 -13.094 -9.781 1 95.94 125 CYS A C 1
ATOM 949 O O . CYS A 1 125 ? -10.844 -12.727 -10.219 1 95.94 125 CYS A O 1
ATOM 951 N N . HIS A 1 126 ? -8.602 -12.93 -10.461 1 95.69 126 HIS A N 1
ATOM 952 C CA . HIS A 1 126 ? -8.562 -12.234 -11.742 1 95.69 126 HIS A CA 1
ATOM 953 C C . HIS A 1 126 ? -9.359 -12.984 -12.805 1 95.69 126 HIS A C 1
ATOM 955 O O . HIS A 1 126 ? -10.062 -12.375 -13.609 1 95.69 126 HIS A O 1
ATOM 961 N N . ASP A 1 127 ? -9.281 -14.289 -12.773 1 95.19 127 ASP A N 1
ATOM 962 C CA . ASP A 1 127 ? -9.977 -15.117 -13.75 1 95.19 127 ASP A CA 1
ATOM 963 C C . ASP A 1 127 ? -11.484 -14.883 -13.695 1 95.19 127 ASP A C 1
ATOM 965 O O . ASP A 1 127 ? -12.164 -14.891 -14.727 1 95.19 127 ASP A O 1
ATOM 969 N N . ASP A 1 128 ? -11.992 -14.625 -12.531 1 94.62 128 ASP A N 1
ATOM 970 C CA . ASP A 1 128 ? -13.445 -14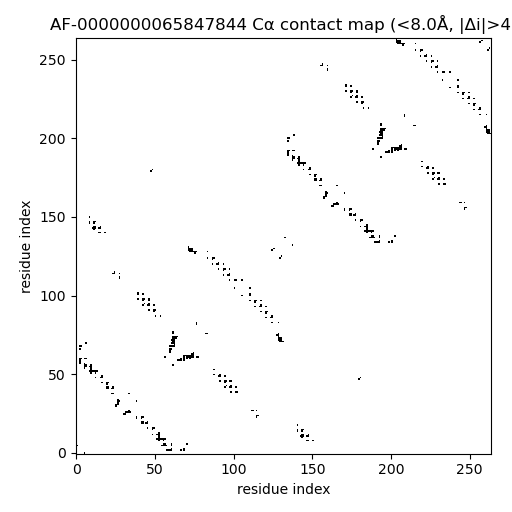.578 -12.352 1 94.62 128 ASP A CA 1
ATOM 971 C C . ASP A 1 128 ? -13.953 -13.141 -12.359 1 94.62 128 ASP A C 1
ATOM 973 O O . ASP A 1 128 ? -15.102 -12.883 -12.734 1 94.62 128 ASP A O 1
ATOM 977 N N . PHE A 1 129 ? -13.062 -12.211 -11.977 1 96.19 129 PHE A N 1
ATOM 978 C CA . PHE A 1 129 ? -13.664 -10.938 -11.602 1 96.19 129 PHE A CA 1
ATOM 979 C C . PHE A 1 129 ? -12.977 -9.789 -12.328 1 96.19 129 PHE A C 1
ATOM 981 O O . PHE A 1 129 ? -13.344 -8.625 -12.148 1 96.19 129 PHE A O 1
ATOM 988 N N . ARG A 1 130 ? -12.031 -10.016 -13.102 1 94.94 130 ARG A N 1
ATOM 989 C CA . ARG A 1 130 ? -11.328 -8.969 -13.844 1 94.94 130 ARG A CA 1
ATOM 990 C C . ARG A 1 130 ? -11.484 -9.172 -15.352 1 94.94 130 ARG A C 1
ATOM 992 O O . ARG A 1 130 ? -11.367 -10.289 -15.844 1 94.94 130 ARG A O 1
ATOM 999 N N . ALA A 1 131 ? -11.703 -8.07 -16.016 1 91.12 131 ALA A N 1
ATOM 1000 C CA . ALA A 1 131 ? -11.82 -8.117 -17.469 1 91.12 131 ALA A CA 1
ATOM 1001 C C . ALA A 1 131 ? -10.469 -8.422 -18.125 1 91.12 131 ALA A C 1
ATOM 1003 O O . ALA A 1 131 ? -9.422 -8.055 -17.594 1 91.12 131 ALA A O 1
ATOM 1004 N N . GLU A 1 132 ? -10.484 -9.109 -19.219 1 80.88 132 GLU A N 1
ATOM 1005 C CA . GLU A 1 132 ? -9.289 -9.492 -19.969 1 80.88 132 GLU A CA 1
ATOM 1006 C C . GLU A 1 132 ? -8.68 -8.289 -20.688 1 80.88 132 GLU A C 1
ATOM 1008 O O . GLU A 1 132 ? -9.391 -7.355 -21.062 1 80.88 132 GLU A O 1
ATOM 1013 N N . ALA B 1 1 ? 14.117 -3.656 -11.789 1 80.38 1 ALA B N 1
ATOM 1014 C CA . ALA B 1 1 ? 12.945 -2.939 -12.281 1 80.38 1 ALA B CA 1
ATOM 1015 C C . ALA B 1 1 ? 13.352 -1.753 -13.148 1 80.38 1 ALA B C 1
ATOM 1017 O O . ALA B 1 1 ? 14.344 -1.081 -12.867 1 80.38 1 ALA B O 1
ATOM 1018 N N . GLU B 1 2 ? 12.477 -1.624 -14.156 1 88.38 2 GLU B N 1
ATOM 1019 C CA . GLU B 1 2 ? 12.688 -0.441 -14.992 1 88.38 2 GLU B CA 1
ATOM 1020 C C . GLU B 1 2 ? 12.297 0.832 -14.242 1 88.38 2 GLU B C 1
ATOM 1022 O O . GLU B 1 2 ? 11.453 0.795 -13.344 1 88.38 2 GLU B O 1
ATOM 1027 N N . PRO B 1 3 ? 12.891 1.949 -14.602 1 90.94 3 PRO B N 1
ATOM 1028 C CA . PRO B 1 3 ? 12.602 3.209 -13.914 1 90.94 3 PRO B CA 1
ATOM 1029 C C . PRO B 1 3 ? 11.109 3.531 -13.883 1 90.94 3 PRO B C 1
ATOM 1031 O O . PRO B 1 3 ? 10.594 3.998 -12.859 1 90.94 3 PRO B O 1
ATOM 1034 N N . GLU B 1 4 ? 10.445 3.201 -14.961 1 92.31 4 GLU B N 1
ATOM 1035 C CA . GLU B 1 4 ? 9.016 3.488 -15.016 1 92.31 4 GLU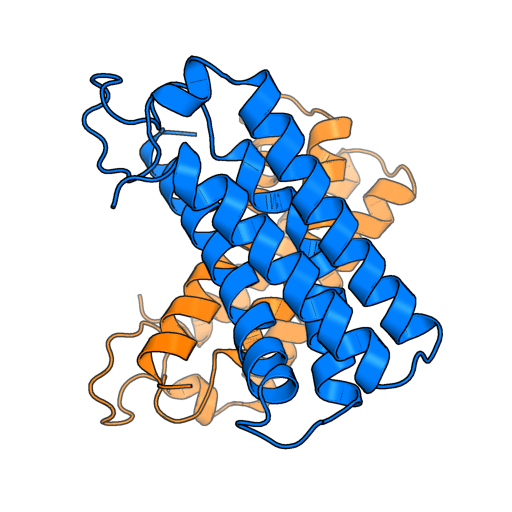 B CA 1
ATOM 1036 C C . GLU B 1 4 ? 8.242 2.641 -14.008 1 92.31 4 GLU B C 1
ATOM 1038 O O . GLU B 1 4 ? 7.258 3.1 -13.43 1 92.31 4 GLU B O 1
ATOM 1043 N N . ASP B 1 5 ? 8.719 1.443 -13.789 1 94.56 5 ASP B N 1
ATOM 1044 C CA . ASP B 1 5 ? 8.086 0.562 -12.812 1 94.56 5 ASP B CA 1
ATOM 1045 C C . ASP B 1 5 ? 8.305 1.073 -11.391 1 94.56 5 ASP B C 1
ATOM 1047 O O . ASP B 1 5 ? 7.383 1.055 -10.57 1 94.56 5 ASP B O 1
ATOM 1051 N N . ALA B 1 6 ? 9.492 1.534 -11.117 1 95.56 6 ALA B N 1
ATOM 1052 C CA . ALA B 1 6 ? 9.82 2.07 -9.805 1 95.56 6 ALA B CA 1
ATOM 1053 C C . ALA B 1 6 ? 9.008 3.326 -9.508 1 95.56 6 ALA B C 1
ATOM 1055 O O . ALA B 1 6 ? 8.531 3.52 -8.383 1 95.56 6 ALA B O 1
ATOM 1056 N N . ILE B 1 7 ? 8.812 4.129 -10.508 1 95.88 7 ILE B N 1
ATOM 1057 C CA . ILE B 1 7 ? 8.023 5.352 -10.367 1 95.88 7 ILE B CA 1
ATOM 1058 C C . ILE B 1 7 ? 6.566 4.996 -10.094 1 95.88 7 ILE B C 1
ATOM 1060 O O . ILE B 1 7 ? 5.945 5.547 -9.188 1 95.88 7 ILE B O 1
ATOM 1064 N N . HIS B 1 8 ? 6.074 4.082 -10.906 1 96.44 8 HIS B N 1
ATOM 1065 C CA . HIS B 1 8 ? 4.695 3.652 -10.703 1 96.44 8 HIS B CA 1
ATOM 1066 C C . HIS B 1 8 ? 4.5 3.062 -9.305 1 96.44 8 HIS B C 1
ATOM 1068 O O . HIS B 1 8 ? 3.502 3.344 -8.641 1 96.44 8 HIS B O 1
ATOM 1074 N N . TYR B 1 9 ? 5.477 2.324 -8.844 1 98 9 TYR B N 1
ATOM 1075 C CA . TYR B 1 9 ? 5.402 1.708 -7.523 1 98 9 TYR B CA 1
ATOM 1076 C C . TYR B 1 9 ? 5.359 2.768 -6.43 1 98 9 TYR B C 1
ATOM 1078 O O . TYR B 1 9 ? 4.457 2.76 -5.586 1 98 9 TYR B O 1
ATOM 1086 N N . ARG B 1 10 ? 6.305 3.674 -6.438 1 98.12 10 ARG B N 1
ATOM 1087 C CA . ARG B 1 10 ? 6.324 4.621 -5.328 1 98.12 10 ARG B CA 1
ATOM 1088 C C . ARG B 1 10 ? 5.082 5.5 -5.332 1 98.12 10 ARG B C 1
ATOM 1090 O O . ARG B 1 10 ? 4.555 5.852 -4.273 1 98.12 10 ARG B O 1
ATOM 1097 N N . GLN B 1 11 ? 4.605 5.852 -6.516 1 97.62 11 GLN B N 1
ATOM 1098 C CA . GLN B 1 11 ? 3.389 6.656 -6.59 1 97.62 11 GLN B CA 1
ATOM 1099 C C . GLN B 1 11 ? 2.182 5.879 -6.07 1 97.62 11 GLN B C 1
ATOM 1101 O O . GLN B 1 11 ? 1.299 6.449 -5.43 1 97.62 11 GLN B O 1
ATOM 1106 N N . SER B 1 12 ? 2.178 4.609 -6.375 1 98.75 12 SER B N 1
ATOM 1107 C CA . SER B 1 12 ? 1.124 3.758 -5.836 1 98.75 12 SER B CA 1
ATOM 1108 C C . SER B 1 12 ? 1.198 3.682 -4.316 1 98.75 12 SER B C 1
ATOM 1110 O O . SER B 1 12 ? 0.184 3.83 -3.633 1 98.75 12 SER B O 1
ATOM 1112 N N . ALA B 1 13 ? 2.363 3.451 -3.762 1 98.81 13 ALA B N 1
ATOM 1113 C CA . ALA B 1 13 ? 2.541 3.369 -2.314 1 98.81 13 ALA B CA 1
ATOM 1114 C C . ALA B 1 13 ? 2.16 4.684 -1.641 1 98.81 13 ALA B C 1
ATOM 1116 O O . ALA B 1 13 ? 1.509 4.688 -0.593 1 98.81 13 ALA B O 1
ATOM 1117 N N . LEU B 1 14 ? 2.518 5.809 -2.271 1 98.44 14 LEU B N 1
ATOM 1118 C CA . LEU B 1 14 ? 2.152 7.113 -1.73 1 98.44 14 LEU B CA 1
ATOM 1119 C C . LEU B 1 14 ? 0.644 7.328 -1.805 1 98.44 14 LEU B C 1
ATOM 1121 O O . LEU B 1 14 ? 0.057 7.949 -0.917 1 98.44 14 LEU B O 1
ATOM 1125 N N . SER B 1 15 ? 0.064 6.836 -2.871 1 98.44 15 SER B N 1
ATOM 1126 C CA . SER B 1 15 ? -1.39 6.914 -2.977 1 98.44 15 SER B CA 1
ATOM 1127 C C . SER B 1 15 ? -2.068 6.121 -1.866 1 98.44 15 SER B C 1
ATOM 1129 O O . SER B 1 15 ? -3.074 6.562 -1.307 1 98.44 15 SER B O 1
ATOM 1131 N N . VAL B 1 16 ? -1.56 4.957 -1.557 1 98.88 16 VAL B N 1
ATOM 1132 C CA . VAL B 1 16 ? -2.1 4.137 -0.476 1 98.88 16 VAL B CA 1
ATOM 1133 C C . VAL B 1 16 ? -2.004 4.898 0.845 1 98.88 16 VAL B C 1
ATOM 1135 O O . VAL B 1 16 ? -2.947 4.895 1.639 1 98.88 16 VAL B O 1
ATOM 1138 N N . MET B 1 17 ? -0.901 5.586 1.083 1 98.81 17 MET B N 1
ATOM 1139 C CA . MET B 1 17 ? -0.75 6.402 2.285 1 98.81 17 MET B CA 1
ATOM 1140 C C . MET B 1 17 ? -1.788 7.52 2.318 1 98.81 17 MET B C 1
ATOM 1142 O O . MET B 1 17 ? -2.422 7.75 3.35 1 98.81 17 MET B O 1
ATOM 1146 N N . GLY B 1 18 ? -1.921 8.164 1.163 1 98.38 18 GLY B N 1
ATOM 1147 C CA . GLY B 1 18 ? -2.891 9.25 1.083 1 98.38 18 GLY B CA 1
ATOM 1148 C C . GLY B 1 18 ? -4.309 8.797 1.387 1 98.38 18 GLY B C 1
ATOM 1149 O O . GLY B 1 18 ? -5.078 9.531 2.012 1 98.38 18 GLY B O 1
ATOM 1150 N N . TRP B 1 19 ? -4.629 7.637 0.958 1 98.62 19 TRP B N 1
ATOM 1151 C CA . TRP B 1 19 ? -5.957 7.078 1.191 1 98.62 19 TRP B CA 1
ATOM 1152 C C . TRP B 1 19 ? -6.23 6.93 2.686 1 98.62 19 TRP B C 1
ATOM 1154 O O . TRP B 1 19 ? -7.344 7.188 3.146 1 98.62 19 TRP B O 1
ATOM 1164 N N . GLN B 1 20 ? -5.199 6.512 3.441 1 98.75 20 GLN B N 1
ATOM 1165 C CA . GLN B 1 20 ? -5.371 6.352 4.883 1 98.75 20 GLN B CA 1
ATOM 1166 C C . GLN B 1 20 ? -5.445 7.703 5.582 1 98.75 20 GLN B C 1
ATOM 1168 O O . GLN B 1 20 ? -6.223 7.879 6.523 1 98.75 20 GLN B O 1
ATOM 1173 N N . MET B 1 21 ? -4.684 8.641 5.105 1 98.75 21 MET B N 1
ATOM 1174 C CA . MET B 1 21 ? -4.574 9.945 5.75 1 98.75 21 MET B CA 1
ATOM 1175 C C . MET B 1 21 ? -5.855 10.75 5.562 1 98.75 21 MET B C 1
ATOM 1177 O O . MET B 1 21 ? -6.242 11.523 6.441 1 98.75 21 MET B O 1
ATOM 1181 N N . GLY B 1 22 ? -6.52 10.57 4.48 1 98.19 22 GLY B N 1
ATOM 1182 C CA . GLY B 1 22 ? -7.664 11.383 4.102 1 98.19 22 GLY B CA 1
ATOM 1183 C C . GLY B 1 22 ? -8.719 11.469 5.188 1 98.19 22 GLY B C 1
ATOM 1184 O O . GLY B 1 22 ? -8.969 12.547 5.734 1 98.19 22 GLY B O 1
ATOM 1185 N N . PRO B 1 23 ? -9.359 10.328 5.512 1 98.44 23 PRO B N 1
ATOM 1186 C CA . PRO B 1 23 ? -10.414 10.367 6.527 1 98.44 23 PRO B CA 1
ATOM 1187 C C . PRO B 1 23 ? -9.906 10.82 7.891 1 98.44 23 PRO B C 1
ATOM 1189 O O . PRO B 1 23 ? -10.633 11.492 8.633 1 98.44 23 PRO B O 1
ATOM 1192 N N . MET B 1 24 ? -8.664 10.484 8.219 1 98.81 24 MET B N 1
ATOM 1193 C CA . MET B 1 24 ? -8.109 10.945 9.484 1 98.81 24 MET B CA 1
ATOM 1194 C C . MET B 1 24 ? -7.988 12.469 9.5 1 98.81 24 MET B C 1
ATOM 1196 O O . MET B 1 24 ? -8.312 13.109 10.5 1 98.81 24 MET B O 1
ATOM 1200 N N . GLY B 1 25 ? -7.492 12.984 8.422 1 98.69 25 GLY B N 1
ATOM 1201 C CA . GLY B 1 25 ? -7.426 14.438 8.297 1 98.69 25 GLY B CA 1
ATOM 1202 C C . GLY B 1 25 ? -8.781 15.109 8.398 1 98.69 25 GLY B C 1
ATOM 1203 O O . GLY B 1 25 ? -8.922 16.141 9.055 1 98.69 25 GLY B O 1
ATOM 1204 N N . ALA B 1 26 ? -9.773 14.547 7.73 1 98.69 26 ALA B N 1
ATOM 1205 C CA . ALA B 1 26 ? -11.125 15.102 7.77 1 98.69 26 ALA B CA 1
ATOM 1206 C C . ALA B 1 26 ? -11.68 15.086 9.188 1 98.69 26 ALA B C 1
ATOM 1208 O O . ALA B 1 26 ? -12.336 16.031 9.617 1 98.69 26 ALA B O 1
ATOM 1209 N N . MET B 1 27 ? -11.445 14.031 9.938 1 98.75 27 MET B N 1
ATOM 1210 C CA . MET B 1 27 ? -11.859 13.969 11.336 1 98.75 27 MET B CA 1
ATOM 1211 C C . MET B 1 27 ? -11.141 15.023 12.164 1 98.75 27 MET B C 1
ATOM 1213 O O . MET B 1 27 ? -11.766 15.727 12.961 1 98.75 27 MET B O 1
ATOM 1217 N N . ALA B 1 28 ? -9.867 15.094 11.922 1 98.62 28 ALA B N 1
ATOM 1218 C CA . ALA B 1 28 ? -9.047 16.031 12.688 1 98.62 28 ALA B CA 1
ATOM 1219 C C . ALA B 1 28 ? -9.5 17.469 12.469 1 98.62 28 ALA B C 1
ATOM 1221 O O . ALA B 1 28 ? -9.469 18.281 13.391 1 98.62 28 ALA B O 1
ATOM 1222 N N . GLN B 1 29 ? -9.945 17.734 11.312 1 97.94 29 GLN B N 1
ATOM 1223 C CA . GLN B 1 29 ? -10.375 19.094 10.953 1 97.94 29 GLN B CA 1
ATOM 1224 C C . GLN B 1 29 ? -11.828 19.312 11.336 1 97.94 29 GLN B C 1
ATOM 1226 O O . GLN B 1 29 ? -12.312 20.453 11.305 1 97.94 29 GLN B O 1
ATOM 1231 N N . GLY B 1 30 ? -12.492 18.25 11.656 1 97.75 30 GLY B N 1
ATOM 1232 C CA . GLY B 1 30 ? -13.891 18.375 12.047 1 97.75 30 GLY B CA 1
ATOM 1233 C C . GLY B 1 30 ? -14.836 18.359 10.867 1 97.75 30 GLY B C 1
ATOM 1234 O O . GLY B 1 30 ? -16.016 18.688 11 1 97.75 30 GLY B O 1
ATOM 1235 N N . ASP B 1 31 ? -14.352 17.984 9.703 1 98.25 31 ASP B N 1
ATOM 1236 C CA . ASP B 1 31 ? -15.18 17.922 8.508 1 98.25 31 ASP B CA 1
ATOM 1237 C C . ASP B 1 31 ? -16.125 16.719 8.57 1 98.25 31 ASP B C 1
ATOM 1239 O O . ASP B 1 31 ? -17.203 16.734 7.953 1 98.25 31 ASP B O 1
ATOM 1243 N N . ILE B 1 32 ? -15.742 15.664 9.266 1 98.25 32 ILE B N 1
ATOM 1244 C CA . ILE B 1 32 ? -16.594 14.516 9.555 1 98.25 32 ILE B CA 1
ATOM 1245 C C . ILE B 1 32 ? -16.469 14.141 11.023 1 98.25 32 ILE B C 1
ATOM 1247 O O . ILE B 1 32 ? -15.531 14.578 11.703 1 98.25 32 ILE B O 1
ATOM 1251 N N . GLU B 1 33 ? -17.422 13.297 11.516 1 98.38 33 GLU B N 1
ATOM 1252 C CA . GLU B 1 33 ? -17.406 12.891 12.914 1 98.38 33 GLU B CA 1
ATOM 1253 C C . GLU B 1 33 ? -16.281 11.906 13.195 1 98.38 33 GLU B C 1
ATOM 1255 O O . GLU B 1 33 ? -15.945 11.078 12.344 1 98.38 33 GLU B O 1
ATOM 1260 N N . TYR B 1 34 ? -15.797 12.062 14.383 1 98.38 34 TYR B N 1
ATOM 1261 C CA . TYR B 1 34 ? -14.766 11.133 14.828 1 98.38 34 TYR B CA 1
ATOM 1262 C C . TYR B 1 34 ? -15.328 9.727 15 1 98.38 34 TYR B C 1
ATOM 1264 O O . TYR B 1 34 ? -16.312 9.531 15.703 1 98.38 34 TYR B O 1
ATOM 1272 N N . ASP B 1 35 ? -14.758 8.781 14.344 1 98.69 35 ASP B N 1
ATOM 1273 C CA . ASP B 1 35 ? -15 7.352 14.484 1 98.69 35 ASP B CA 1
ATOM 1274 C C . ASP B 1 35 ? -13.742 6.625 14.945 1 98.69 35 ASP B C 1
ATOM 1276 O O . ASP B 1 35 ? -12.812 6.426 14.172 1 98.69 35 ASP B O 1
ATOM 1280 N N . ALA B 1 36 ? -13.734 6.223 16.141 1 98.5 36 ALA B N 1
ATOM 1281 C CA . ALA B 1 36 ? -12.523 5.707 16.781 1 98.5 36 ALA B CA 1
ATOM 1282 C C . ALA B 1 36 ? -12.039 4.445 16.062 1 98.5 36 ALA B C 1
ATOM 1284 O O . ALA B 1 36 ? -10.836 4.25 15.898 1 98.5 36 ALA B O 1
ATOM 1285 N N . ASP B 1 37 ? -12.953 3.594 15.719 1 98.62 37 ASP B N 1
ATOM 1286 C CA . ASP B 1 37 ? -12.562 2.346 15.07 1 98.62 37 ASP B CA 1
ATOM 1287 C C . ASP B 1 37 ? -11.969 2.607 13.688 1 98.62 37 ASP B C 1
ATOM 1289 O O . ASP B 1 37 ? -10.945 2.027 13.328 1 98.62 37 ASP B O 1
ATOM 1293 N N . GLU B 1 38 ? -12.594 3.479 12.93 1 98.5 38 GLU B N 1
ATOM 1294 C CA . GLU B 1 38 ? -12.062 3.84 11.617 1 98.5 38 GLU B CA 1
ATOM 1295 C C . GLU B 1 38 ? -10.703 4.523 11.742 1 98.5 38 GLU B C 1
ATOM 1297 O O . GLU B 1 38 ? -9.773 4.215 11 1 98.5 38 GLU B O 1
ATOM 1302 N N . PHE B 1 39 ? -10.641 5.438 12.648 1 98.94 39 PHE B N 1
ATOM 1303 C CA . PHE B 1 39 ? -9.391 6.16 12.875 1 98.94 39 PHE B CA 1
ATOM 1304 C C . PHE B 1 39 ? -8.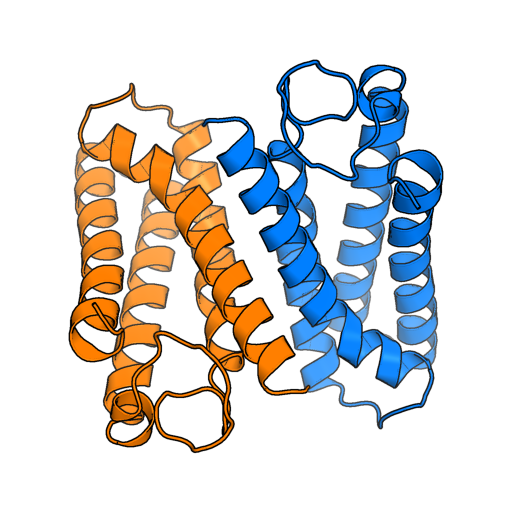266 5.195 13.219 1 98.94 39 PHE B C 1
ATOM 1306 O O . PHE B 1 39 ? -7.172 5.285 12.648 1 98.94 39 PHE B O 1
ATOM 1313 N N . ALA B 1 40 ? -8.516 4.234 14.086 1 98.88 40 ALA B N 1
ATOM 1314 C CA . ALA B 1 40 ? -7.504 3.264 14.5 1 98.88 40 ALA B CA 1
ATOM 1315 C C . ALA B 1 40 ? -7.047 2.418 13.312 1 98.88 40 ALA B C 1
ATOM 1317 O O . ALA B 1 40 ? -5.848 2.186 13.141 1 98.88 40 ALA B O 1
ATOM 1318 N N . THR B 1 41 ? -8.008 2.006 12.57 1 98.81 41 THR B N 1
ATOM 1319 C CA . THR B 1 41 ? -7.684 1.2 11.398 1 98.81 41 THR B CA 1
ATOM 1320 C C . THR B 1 41 ? -6.766 1.969 10.445 1 98.81 41 THR B C 1
ATOM 1322 O O . THR B 1 41 ? -5.742 1.446 10.008 1 98.81 41 THR B O 1
ATOM 1325 N N . ARG B 1 42 ? -7.113 3.201 10.18 1 98.88 42 ARG B N 1
ATOM 1326 C CA . ARG B 1 42 ? -6.371 4.016 9.219 1 98.88 42 ARG B CA 1
ATOM 1327 C C . ARG B 1 42 ? -4.988 4.371 9.766 1 98.88 42 ARG B C 1
ATOM 1329 O O . ARG B 1 42 ? -4.004 4.355 9.023 1 98.88 42 ARG B O 1
ATOM 1336 N N . ALA B 1 43 ? -4.875 4.676 11.039 1 98.94 43 ALA B N 1
ATOM 1337 C CA . ALA B 1 43 ? -3.588 4.984 11.656 1 98.94 43 ALA B CA 1
ATOM 1338 C C . ALA B 1 43 ? -2.643 3.791 11.586 1 98.94 43 ALA B C 1
ATOM 1340 O O . ALA B 1 43 ? -1.464 3.941 11.258 1 98.94 43 ALA B O 1
ATOM 1341 N N . ASN B 1 44 ? -3.139 2.617 11.914 1 98.88 44 ASN B N 1
ATOM 1342 C CA . ASN B 1 44 ? -2.318 1.411 11.883 1 98.88 44 ASN B CA 1
ATOM 1343 C C . ASN B 1 44 ? -1.9 1.056 10.453 1 98.88 44 ASN B C 1
ATOM 1345 O O . ASN B 1 44 ? -0.758 0.661 10.219 1 98.88 44 ASN B O 1
ATOM 1349 N N . ASN B 1 45 ? -2.867 1.203 9.531 1 98.88 45 ASN B N 1
ATOM 1350 C CA . ASN B 1 45 ? -2.521 0.966 8.133 1 98.88 45 ASN B CA 1
ATOM 1351 C C . ASN B 1 45 ? -1.438 1.927 7.648 1 98.88 45 ASN B C 1
ATOM 1353 O O . ASN B 1 45 ? -0.501 1.519 6.961 1 98.88 45 ASN B O 1
ATOM 1357 N N . LEU B 1 46 ? -1.591 3.205 7.949 1 98.94 46 LEU B N 1
ATOM 1358 C CA . LEU B 1 46 ? -0.612 4.207 7.539 1 98.94 46 LEU B CA 1
ATOM 1359 C C . LEU B 1 46 ? 0.775 3.861 8.07 1 98.94 46 LEU B C 1
ATOM 1361 O O . LEU B 1 46 ? 1.756 3.889 7.324 1 98.94 46 LEU B O 1
ATOM 1365 N N . ALA B 1 47 ? 0.856 3.527 9.367 1 98.88 47 ALA B N 1
ATOM 1366 C CA . ALA B 1 47 ? 2.137 3.172 9.977 1 98.88 47 ALA B CA 1
ATOM 1367 C C . ALA B 1 47 ? 2.746 1.952 9.289 1 98.88 47 ALA B C 1
ATOM 1369 O O . ALA B 1 47 ? 3.957 1.903 9.062 1 98.88 47 ALA B O 1
ATOM 1370 N N . ALA B 1 48 ? 1.902 1.036 8.961 1 98.56 48 ALA B N 1
ATOM 1371 C CA . ALA B 1 48 ? 2.369 -0.219 8.375 1 98.56 48 ALA B CA 1
ATOM 1372 C C . ALA B 1 48 ? 2.945 0.005 6.98 1 98.56 48 ALA B C 1
ATOM 1374 O O . ALA B 1 48 ? 3.82 -0.742 6.535 1 98.56 48 ALA B O 1
ATOM 1375 N N . VAL B 1 49 ? 2.521 1.062 6.277 1 98.81 49 VAL B N 1
ATOM 1376 C CA . VAL B 1 49 ? 2.938 1.204 4.887 1 98.81 49 VAL B CA 1
ATOM 1377 C C . VAL B 1 49 ? 3.906 2.377 4.754 1 98.81 49 VAL B C 1
ATOM 1379 O O . VAL B 1 49 ? 4.391 2.672 3.66 1 98.81 49 VAL B O 1
ATOM 1382 N N . ALA B 1 50 ? 4.262 3.053 5.844 1 98.81 50 ALA B N 1
ATOM 1383 C CA . ALA B 1 50 ? 5.035 4.289 5.828 1 98.81 50 ALA B CA 1
ATOM 1384 C C . ALA B 1 50 ? 6.43 4.059 5.25 1 98.81 50 ALA B C 1
ATOM 1386 O O . ALA B 1 50 ? 7.055 4.984 4.727 1 98.81 50 ALA B O 1
ATOM 1387 N N . HIS B 1 51 ? 6.891 2.857 5.285 1 98.75 51 HIS B N 1
ATOM 1388 C CA . HIS B 1 51 ? 8.258 2.559 4.855 1 98.75 51 HIS B CA 1
ATOM 1389 C C . HIS B 1 51 ? 8.289 2.131 3.393 1 98.75 51 HIS B C 1
ATOM 1391 O O . HIS B 1 51 ? 9.367 2.002 2.807 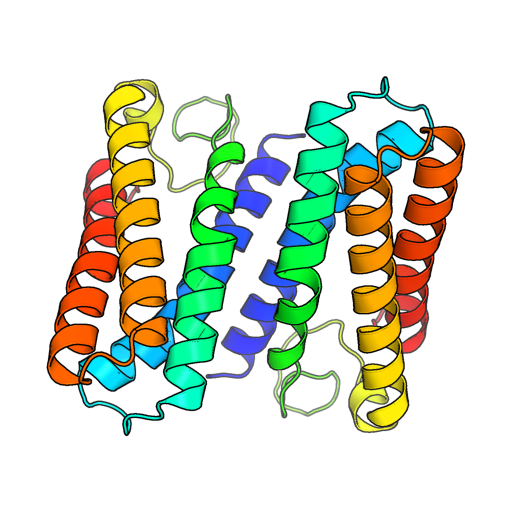1 98.75 51 HIS B O 1
ATOM 1397 N N . LEU B 1 52 ? 7.242 1.97 2.74 1 98.75 52 LEU B N 1
ATOM 1398 C CA . LEU B 1 52 ? 7.168 1.226 1.487 1 98.75 52 LEU B CA 1
ATOM 1399 C C . LEU B 1 52 ? 7.609 2.092 0.314 1 98.75 52 LEU B C 1
ATOM 1401 O O . LEU B 1 52 ? 8.352 1.631 -0.56 1 98.75 52 LEU B O 1
ATOM 1405 N N . PRO B 1 53 ? 7.266 3.342 0.205 1 98.56 53 PRO B N 1
ATOM 1406 C CA . PRO B 1 53 ? 7.457 4.047 -1.064 1 98.56 53 PRO B CA 1
ATOM 1407 C C . PRO B 1 53 ? 8.93 4.238 -1.416 1 98.56 53 PRO B C 1
ATOM 1409 O O . PRO B 1 53 ? 9.273 4.406 -2.59 1 98.56 53 PRO B O 1
ATOM 1412 N N . TRP B 1 54 ? 9.797 4.133 -0.485 1 98.25 54 TRP B N 1
ATOM 1413 C CA . TRP B 1 54 ? 11.102 4.785 -0.581 1 98.25 54 TRP B CA 1
ATOM 1414 C C . TRP B 1 54 ? 12.039 3.996 -1.487 1 98.25 54 TRP B C 1
ATOM 1416 O O . TRP B 1 54 ? 12.914 4.574 -2.141 1 98.25 54 TRP B O 1
ATOM 1426 N N . GLU B 1 55 ? 11.812 2.709 -1.544 1 97.19 55 GLU B N 1
ATOM 1427 C CA . GLU B 1 55 ? 12.672 1.924 -2.424 1 97.19 55 GLU B CA 1
ATOM 1428 C C . GLU B 1 55 ? 12.383 2.227 -3.891 1 97.19 55 GLU B C 1
ATOM 1430 O O . GLU B 1 55 ? 13.156 1.836 -4.773 1 97.19 55 GLU B O 1
ATOM 1435 N N . GLY B 1 56 ? 11.359 3.01 -4.172 1 96.69 56 GLY B N 1
ATOM 1436 C CA . GLY B 1 56 ? 11.016 3.395 -5.531 1 96.69 56 GLY B CA 1
ATOM 1437 C C . GLY B 1 56 ? 11.797 4.598 -6.023 1 96.69 56 GLY B C 1
ATOM 1438 O O . GLY B 1 56 ? 11.664 4.996 -7.184 1 96.69 56 GLY B O 1
ATOM 1439 N N . PHE B 1 57 ? 12.492 5.223 -5.195 1 95.62 57 PHE B N 1
ATOM 1440 C CA . PHE B 1 57 ? 13.375 6.32 -5.57 1 95.62 57 PHE B CA 1
ATOM 1441 C C . PHE B 1 57 ? 14.766 5.797 -5.926 1 95.62 57 PHE B C 1
ATOM 1443 O O . PHE B 1 57 ? 15.68 5.832 -5.098 1 95.62 57 PHE B O 1
ATOM 1450 N N . THR B 1 58 ? 14.891 5.305 -7.168 1 91.75 58 THR B N 1
ATOM 1451 C CA . THR B 1 58 ? 16.125 4.699 -7.652 1 91.75 58 THR B CA 1
ATOM 1452 C C . THR B 1 58 ? 16.781 5.578 -8.719 1 91.75 58 THR B C 1
ATOM 1454 O O . THR B 1 58 ? 16.188 6.574 -9.148 1 91.75 58 THR B O 1
ATOM 1457 N N . GLU B 1 59 ? 17.938 5.133 -9.031 1 86.69 59 GLU B N 1
ATOM 1458 C CA . GLU B 1 59 ? 18.625 5.844 -10.109 1 86.69 59 GLU B CA 1
ATOM 1459 C C . GLU B 1 59 ? 17.781 5.867 -11.383 1 86.69 59 GLU B C 1
ATOM 1461 O O . GLU B 1 59 ? 17.188 4.859 -11.75 1 86.69 59 GLU B O 1
ATOM 1466 N N . GLY B 1 60 ? 17.734 7.066 -12.055 1 89.56 60 GLY B N 1
ATOM 1467 C CA . GLY B 1 60 ? 17.031 7.195 -13.32 1 89.56 60 GLY B CA 1
ATOM 1468 C C . GLY B 1 60 ? 15.562 7.543 -13.148 1 89.56 60 GLY B C 1
ATOM 1469 O O . GLY B 1 60 ? 14.828 7.668 -14.133 1 89.56 60 GLY B O 1
ATOM 1470 N N . THR B 1 61 ? 15.125 7.781 -11.898 1 93.12 61 THR B N 1
ATOM 1471 C CA . THR B 1 61 ? 13.703 8.008 -11.68 1 93.12 61 THR B CA 1
ATOM 1472 C C . THR B 1 61 ? 13.445 9.461 -11.281 1 93.12 61 THR B C 1
ATOM 1474 O O . THR B 1 61 ? 12.312 9.828 -10.961 1 93.12 61 THR B O 1
ATOM 1477 N N . LEU B 1 62 ? 14.469 10.266 -11.297 1 92.31 62 LEU B N 1
ATOM 1478 C CA . LEU B 1 62 ? 14.359 11.656 -10.859 1 92.31 62 LEU B CA 1
ATOM 1479 C C . LEU B 1 62 ? 14.383 12.602 -12.055 1 92.31 62 LEU B C 1
ATOM 1481 O O . LEU B 1 62 ? 14.781 12.211 -13.156 1 92.31 62 LEU B O 1
ATOM 1485 N N . GLN B 1 63 ? 13.844 13.781 -11.836 1 89 63 GLN B N 1
ATOM 1486 C CA . GLN B 1 63 ? 13.867 14.758 -12.914 1 89 63 GLN B CA 1
ATOM 1487 C C . GLN B 1 63 ? 15.305 15.047 -13.352 1 89 63 GLN B C 1
ATOM 1489 O O . GLN B 1 63 ? 16.203 15.156 -12.523 1 89 63 GLN B O 1
ATOM 1494 N N . GLY B 1 64 ? 15.32 15.305 -14.672 1 76.56 64 GLY B N 1
ATOM 1495 C CA . GLY B 1 64 ? 16.562 15.773 -15.25 1 76.56 64 GLY B CA 1
ATOM 1496 C C . GLY B 1 64 ? 17.578 14.664 -15.469 1 76.56 64 GLY B C 1
ATOM 1497 O O . GLY B 1 64 ? 18.719 14.93 -15.852 1 76.56 64 GLY B O 1
ATOM 1498 N N . ASP B 1 65 ? 17.203 13.438 -14.961 1 66.81 65 ASP B N 1
ATOM 1499 C CA . ASP B 1 65 ? 18.234 12.414 -15.102 1 66.81 65 ASP B CA 1
ATOM 1500 C C . ASP B 1 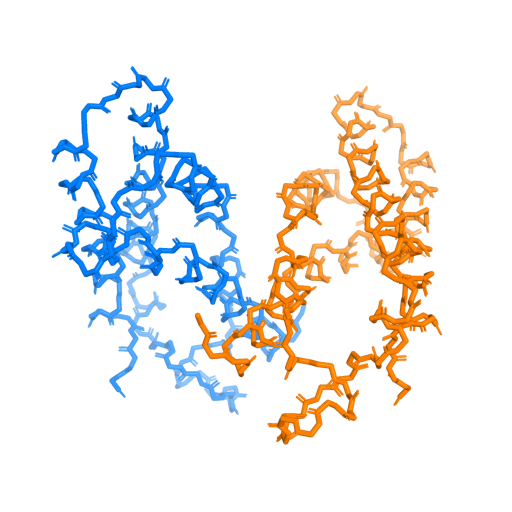65 ? 18.203 11.773 -16.484 1 66.81 65 ASP B C 1
ATOM 1502 O O . ASP B 1 65 ? 18.922 10.82 -16.75 1 66.81 65 ASP B O 1
ATOM 1506 N N . ASP B 1 66 ? 17.766 12.5 -17.422 1 61.94 66 ASP B N 1
ATOM 1507 C CA . ASP B 1 66 ? 17.828 12.141 -18.828 1 61.94 66 ASP B CA 1
ATOM 1508 C C . ASP B 1 66 ? 17.109 10.82 -19.094 1 61.94 66 ASP B C 1
ATOM 1510 O O . ASP B 1 66 ? 17.344 10.164 -20.109 1 61.94 66 ASP B O 1
ATOM 1514 N N . HIS B 1 67 ? 16.547 10.242 -18.078 1 63.06 67 HIS B N 1
ATOM 1515 C CA . HIS B 1 67 ? 15.945 8.938 -18.328 1 63.06 67 HIS B CA 1
ATOM 1516 C C . HIS B 1 67 ? 14.578 9.078 -18.984 1 63.06 67 HIS B C 1
ATOM 1518 O O . HIS B 1 67 ? 13.953 8.078 -19.344 1 63.06 67 HIS B O 1
ATOM 1524 N N . GLY B 1 68 ? 14.242 10.305 -19.344 1 67.25 68 GLY B N 1
ATOM 1525 C CA . GLY B 1 68 ? 13.055 10.516 -20.156 1 67.25 68 GLY B CA 1
ATOM 1526 C C . GLY B 1 68 ? 11.773 10.117 -19.453 1 67.25 68 GLY B C 1
ATOM 1527 O O . GLY B 1 68 ? 10.758 9.852 -20.094 1 67.25 68 GLY B O 1
ATOM 1528 N N . VAL B 1 69 ? 11.93 9.922 -18.156 1 71.94 69 VAL B N 1
ATOM 1529 C CA . VAL B 1 69 ? 10.703 9.492 -17.484 1 71.94 69 VAL B CA 1
ATOM 1530 C C . VAL B 1 69 ? 10.008 10.703 -16.859 1 71.94 69 VAL B C 1
ATOM 1532 O O . VAL B 1 69 ? 10.664 11.641 -16.406 1 71.94 69 VAL B O 1
ATOM 1535 N N . GLU B 1 70 ? 8.734 10.68 -16.922 1 83.44 70 GLU B N 1
ATOM 1536 C CA . GLU B 1 70 ? 7.93 11.719 -16.297 1 83.44 70 GLU B CA 1
ATOM 1537 C C . GLU B 1 70 ? 7.777 11.461 -14.797 1 83.44 70 GLU B C 1
ATOM 1539 O O . GLU B 1 70 ? 7.316 10.391 -14.391 1 83.44 70 GLU B O 1
ATOM 1544 N N . THR B 1 71 ? 8.266 12.383 -13.992 1 91.94 71 THR B N 1
ATOM 1545 C CA . THR B 1 71 ? 8.164 12.312 -12.539 1 91.94 71 THR B CA 1
ATOM 1546 C C . THR B 1 71 ? 8.188 13.719 -11.93 1 91.94 71 THR B C 1
ATOM 1548 O O . THR B 1 71 ? 8.758 14.641 -12.516 1 91.94 71 THR B O 1
ATOM 1551 N N . ASP B 1 72 ? 7.543 13.828 -10.836 1 93.62 72 ASP B N 1
ATOM 1552 C CA . ASP B 1 72 ? 7.586 15.086 -10.102 1 93.62 72 ASP B CA 1
ATOM 1553 C C . ASP B 1 72 ? 8.672 15.062 -9.023 1 93.62 72 ASP B C 1
ATOM 1555 O O . ASP B 1 72 ? 8.859 16.031 -8.297 1 93.62 72 ASP B O 1
ATOM 1559 N N . ALA B 1 73 ? 9.383 13.953 -8.922 1 95.5 73 ALA B N 1
ATOM 1560 C CA . ALA B 1 73 ? 10.5 13.859 -7.992 1 95.5 73 ALA B CA 1
ATOM 1561 C C . ALA B 1 73 ? 11.727 14.594 -8.531 1 95.5 73 ALA B C 1
ATOM 1563 O O . ALA B 1 73 ? 12.258 14.242 -9.586 1 95.5 73 ALA B O 1
ATOM 1564 N N . LEU B 1 74 ? 12.125 15.586 -7.727 1 93.31 74 LEU B N 1
ATOM 1565 C CA . LEU B 1 74 ? 13.164 16.5 -8.188 1 93.31 74 LEU B CA 1
ATOM 1566 C C . LEU B 1 74 ? 14.539 15.844 -8.094 1 93.31 74 LEU B C 1
ATOM 1568 O O . LEU B 1 74 ? 14.781 15.016 -7.211 1 93.31 74 LEU B O 1
ATOM 1572 N N . ALA B 1 75 ? 15.477 16.266 -8.922 1 91 75 ALA B N 1
ATOM 1573 C CA . ALA B 1 75 ? 16.875 15.844 -8.891 1 91 75 ALA B CA 1
ATOM 1574 C C . ALA B 1 75 ? 17.531 16.234 -7.562 1 91 75 ALA B C 1
ATOM 1576 O O . ALA B 1 75 ? 18.547 15.664 -7.18 1 91 75 ALA B O 1
ATOM 1577 N N . ASP B 1 76 ? 16.906 17.156 -6.859 1 92.19 76 ASP B N 1
ATOM 1578 C CA . ASP B 1 76 ? 17.391 17.609 -5.562 1 92.19 76 ASP B CA 1
ATOM 1579 C C . ASP B 1 76 ? 17.5 16.438 -4.582 1 92.19 76 ASP B C 1
ATOM 1581 O O . ASP B 1 76 ? 18.312 16.484 -3.652 1 92.19 76 ASP B O 1
ATOM 1585 N N . ILE B 1 77 ? 16.719 15.406 -4.797 1 94.88 77 ILE B N 1
ATOM 1586 C CA . ILE B 1 77 ? 16.812 14.219 -3.953 1 94.88 77 ILE B CA 1
ATOM 1587 C C . ILE B 1 77 ? 18.219 13.617 -4.039 1 94.88 77 ILE B C 1
ATOM 1589 O O . ILE B 1 77 ? 18.828 13.312 -3.014 1 94.88 77 ILE B O 1
ATOM 1593 N N . GLY B 1 78 ? 18.688 13.469 -5.207 1 90.75 78 GLY B N 1
ATOM 1594 C CA . GLY B 1 78 ? 20.031 12.969 -5.387 1 90.75 78 GLY B CA 1
ATOM 1595 C C . GLY B 1 78 ? 21.094 13.891 -4.801 1 90.75 78 GLY B C 1
ATOM 1596 O O . GLY B 1 78 ? 22.078 13.422 -4.234 1 90.75 78 GLY B O 1
ATOM 1597 N N . ASP B 1 79 ? 20.875 15.18 -4.871 1 92.31 79 ASP B N 1
ATOM 1598 C CA . ASP B 1 79 ? 21.828 16.172 -4.379 1 92.31 79 ASP B CA 1
ATOM 1599 C C . ASP B 1 79 ? 21.844 16.203 -2.852 1 92.31 79 ASP B C 1
ATOM 1601 O O . ASP B 1 79 ? 22.875 16.531 -2.248 1 92.31 79 ASP B O 1
ATOM 1605 N N . ASP B 1 80 ? 20.734 15.953 -2.248 1 95.38 80 ASP B N 1
ATOM 1606 C CA . ASP B 1 80 ? 20.578 15.953 -0.795 1 95.38 80 ASP B CA 1
ATOM 1607 C C . ASP B 1 80 ? 19.953 14.648 -0.309 1 95.38 80 ASP B C 1
ATOM 1609 O O . ASP B 1 80 ? 18.938 14.664 0.393 1 95.38 80 ASP B O 1
ATOM 1613 N N . TRP B 1 81 ? 20.625 13.562 -0.599 1 95.56 81 TRP B N 1
ATOM 1614 C CA . TRP B 1 81 ? 20.109 12.234 -0.276 1 95.56 81 TRP B CA 1
ATOM 1615 C C . TRP B 1 81 ? 19.922 12.07 1.229 1 95.56 81 TRP B C 1
ATOM 1617 O O . TRP B 1 81 ? 18.922 11.5 1.684 1 95.56 81 TRP B O 1
ATOM 1627 N N . GLU B 1 82 ? 20.828 12.602 1.99 1 97.44 82 GLU B N 1
ATOM 1628 C CA . GLU B 1 82 ? 20.734 12.5 3.443 1 97.44 82 GLU B CA 1
ATOM 1629 C C . GLU B 1 82 ? 19.516 13.242 3.965 1 97.44 82 GLU B C 1
ATOM 1631 O O . GLU B 1 82 ? 18.797 12.734 4.832 1 97.44 82 GLU B O 1
ATOM 1636 N N . GLY B 1 83 ? 19.281 14.477 3.451 1 97.56 83 GLY B N 1
ATOM 1637 C CA . GLY B 1 83 ? 18.078 15.211 3.822 1 97.56 83 GLY B CA 1
ATOM 1638 C C . GLY B 1 83 ? 16.797 14.492 3.441 1 97.56 83 GLY B C 1
ATOM 1639 O O . GLY B 1 83 ? 15.828 14.492 4.203 1 97.56 83 GLY B O 1
ATOM 1640 N N . PHE B 1 84 ? 16.844 13.891 2.254 1 97.75 84 PHE B N 1
ATOM 1641 C CA . PHE B 1 84 ? 15.711 13.094 1.795 1 97.75 84 PHE B CA 1
ATOM 1642 C C . PHE B 1 84 ? 15.445 11.938 2.75 1 97.75 84 PHE B C 1
ATOM 1644 O O . PHE B 1 84 ? 14.297 11.711 3.15 1 97.75 84 PHE B O 1
ATOM 1651 N N . GLU B 1 85 ? 16.406 11.219 3.197 1 97.56 85 GLU B N 1
ATOM 1652 C CA . GLU B 1 85 ? 16.266 10.094 4.125 1 97.56 85 GLU B CA 1
ATOM 1653 C C . GLU B 1 85 ? 15.781 10.57 5.492 1 97.56 85 GLU B C 1
ATOM 1655 O O . GLU B 1 85 ? 14.992 9.883 6.152 1 97.56 85 GLU B O 1
ATOM 1660 N N . GLU B 1 86 ? 16.281 11.719 5.922 1 98.06 86 GLU B N 1
ATOM 1661 C CA . GLU B 1 86 ? 15.836 12.273 7.195 1 98.06 86 GLU B CA 1
ATOM 1662 C C . GLU B 1 86 ? 14.344 12.57 7.168 1 98.06 86 GLU B C 1
ATOM 1664 O O . GLU B 1 86 ? 13.641 12.344 8.156 1 98.06 86 GLU B O 1
ATOM 1669 N N . ARG B 1 87 ? 13.859 13.078 6.07 1 98.06 87 ARG B N 1
ATOM 1670 C CA . ARG B 1 87 ? 12.43 13.352 5.938 1 98.06 87 ARG B CA 1
ATOM 1671 C C . ARG B 1 87 ? 11.625 12.062 5.953 1 98.06 87 ARG B C 1
ATOM 1673 O O . ARG B 1 87 ? 10.531 12.016 6.523 1 98.06 87 ARG B O 1
ATOM 1680 N N . GLN B 1 88 ? 12.148 11.031 5.281 1 98.31 88 GLN B N 1
ATOM 1681 C CA . GLN B 1 88 ? 11.5 9.727 5.336 1 98.31 88 GLN B CA 1
ATOM 1682 C C . GLN B 1 88 ? 11.352 9.242 6.777 1 98.31 88 GLN B C 1
ATOM 1684 O O . GLN B 1 88 ? 10.273 8.828 7.195 1 98.31 88 GLN B O 1
ATOM 1689 N N . GLU B 1 89 ? 12.453 9.297 7.516 1 98.56 89 GLU B N 1
ATOM 1690 C CA . GLU B 1 89 ? 12.469 8.797 8.891 1 98.56 89 GLU B CA 1
ATOM 1691 C C . GLU B 1 89 ? 11.516 9.594 9.773 1 98.56 89 GLU B C 1
ATOM 1693 O O . GLU B 1 89 ? 10.844 9.031 10.633 1 98.56 89 GLU B O 1
ATOM 1698 N N . THR B 1 90 ? 11.5 10.938 9.562 1 98.69 90 THR B N 1
ATOM 1699 C CA . THR B 1 90 ? 10.562 11.766 10.305 1 98.69 90 THR B CA 1
ATOM 1700 C C . THR B 1 90 ? 9.125 11.32 10.055 1 98.69 90 THR B C 1
ATOM 1702 O O . THR B 1 90 ? 8.344 11.164 10.992 1 98.69 90 THR B O 1
ATOM 1705 N N . PHE B 1 91 ? 8.773 11.086 8.812 1 98.75 91 PHE B N 1
ATOM 1706 C CA . PHE B 1 91 ? 7.434 10.641 8.469 1 98.75 91 PHE B CA 1
ATOM 1707 C C . PHE B 1 91 ? 7.125 9.297 9.117 1 98.75 91 PHE B C 1
ATOM 1709 O O . PHE B 1 91 ? 6.066 9.117 9.727 1 98.75 91 PHE B O 1
ATOM 1716 N N . LYS B 1 92 ? 8.016 8.328 8.945 1 98.88 92 LYS B N 1
ATOM 1717 C CA . LYS B 1 92 ? 7.82 7.004 9.531 1 98.88 92 LYS B CA 1
ATOM 1718 C C . LYS B 1 92 ? 7.59 7.098 11.039 1 98.88 92 LYS B C 1
ATOM 1720 O O . LYS B 1 92 ? 6.703 6.434 11.578 1 98.88 92 LYS B O 1
ATOM 1725 N N . GLN B 1 93 ? 8.359 7.926 11.719 1 98.88 93 GLN B N 1
ATOM 1726 C CA . GLN B 1 93 ? 8.258 8.07 13.164 1 98.88 93 GLN B CA 1
ATOM 1727 C C . GLN B 1 93 ? 6.93 8.703 13.562 1 98.88 93 GLN B C 1
ATOM 1729 O O . GLN B 1 93 ? 6.285 8.258 14.516 1 98.88 93 GLN B O 1
ATOM 1734 N N . GLU B 1 94 ? 6.531 9.75 12.828 1 98.94 94 GLU B N 1
ATOM 1735 C CA . GLU B 1 94 ? 5.27 10.406 13.156 1 98.94 94 GLU B CA 1
ATOM 1736 C C . GLU B 1 94 ? 4.086 9.469 12.945 1 98.94 94 GLU B C 1
ATOM 1738 O O . GLU B 1 94 ? 3.141 9.469 13.742 1 98.94 94 GLU B O 1
ATOM 1743 N N . ALA B 1 95 ? 4.105 8.719 11.867 1 98.94 95 ALA B N 1
ATOM 1744 C CA . ALA B 1 95 ? 3.045 7.746 11.609 1 98.94 95 ALA B CA 1
ATOM 1745 C C . ALA B 1 95 ? 3.01 6.672 12.688 1 98.94 95 ALA B C 1
ATOM 1747 O O . ALA B 1 95 ? 1.936 6.305 13.18 1 98.94 95 ALA B O 1
ATOM 1748 N N . ALA B 1 96 ? 4.168 6.164 13.094 1 98.94 96 ALA B N 1
ATOM 1749 C CA . ALA B 1 96 ? 4.258 5.156 14.141 1 98.94 96 ALA B CA 1
ATOM 1750 C C . ALA B 1 96 ? 3.766 5.711 15.477 1 98.94 96 ALA B C 1
ATOM 1752 O O . ALA B 1 96 ? 3.084 5.012 16.234 1 98.94 96 ALA B O 1
ATOM 1753 N N . THR B 1 97 ? 4.172 6.93 15.766 1 98.94 97 THR B N 1
ATOM 1754 C CA . THR B 1 97 ? 3.727 7.586 16.984 1 98.94 97 THR B CA 1
ATOM 1755 C C . THR B 1 97 ? 2.203 7.68 17.031 1 98.94 97 THR B C 1
ATOM 1757 O O . THR B 1 97 ? 1.586 7.406 18.062 1 98.94 97 THR B O 1
ATOM 1760 N N . LEU B 1 98 ? 1.618 8.031 15.906 1 98.94 98 LEU B N 1
ATOM 1761 C CA . LEU B 1 98 ? 0.164 8.117 15.836 1 98.94 98 LEU B CA 1
ATOM 1762 C C . LEU B 1 98 ? -0.478 6.773 16.156 1 98.94 98 LEU B C 1
ATOM 1764 O O . LEU B 1 98 ? -1.402 6.695 16.953 1 98.94 98 LEU B O 1
ATOM 1768 N N . ALA B 1 99 ? -0.016 5.719 15.516 1 98.94 99 ALA B N 1
ATOM 1769 C CA . ALA B 1 99 ? -0.556 4.383 15.75 1 98.94 99 ALA B CA 1
ATOM 1770 C C . ALA B 1 99 ? -0.398 3.975 17.203 1 98.94 99 ALA B C 1
ATOM 1772 O O . ALA B 1 99 ? -1.312 3.395 17.797 1 98.94 99 ALA B O 1
ATOM 1773 N N . GLN B 1 100 ? 0.749 4.285 17.766 1 98.94 100 GLN B N 1
ATOM 1774 C CA . GLN B 1 100 ? 1.004 3.951 19.172 1 98.94 100 GLN B CA 1
ATOM 1775 C C . GLN B 1 100 ? 0.056 4.707 20.094 1 98.94 100 GLN B C 1
ATOM 1777 O O . GLN B 1 100 ? -0.449 4.141 21.078 1 98.94 100 GLN B O 1
ATOM 1782 N N . MET B 1 101 ? -0.142 5.988 19.797 1 98.94 101 MET B N 1
ATOM 1783 C CA . MET B 1 101 ? -1.057 6.793 20.609 1 98.94 101 MET B CA 1
ATOM 1784 C C . MET B 1 101 ? -2.469 6.219 20.562 1 98.94 101 MET B C 1
ATOM 1786 O O . MET B 1 101 ? -3.168 6.203 21.578 1 98.94 101 MET B O 1
ATOM 1790 N N . VAL B 1 102 ? -2.885 5.785 19.422 1 98.88 102 VAL B N 1
ATOM 1791 C CA . VAL B 1 102 ? -4.191 5.156 19.266 1 98.88 102 VAL B CA 1
ATOM 1792 C C . VAL B 1 102 ? -4.266 3.895 20.109 1 98.88 102 VAL B C 1
ATOM 1794 O O . VAL B 1 102 ? -5.227 3.693 20.859 1 98.88 102 VAL B O 1
ATOM 1797 N N . ASP B 1 103 ? -3.279 3.037 20.031 1 98.31 103 ASP B N 1
ATOM 1798 C CA . ASP B 1 103 ? -3.234 1.78 20.781 1 98.31 103 ASP B CA 1
ATOM 1799 C C . ASP B 1 103 ? -3.209 2.031 22.281 1 98.31 103 ASP B C 1
ATOM 1801 O O . ASP B 1 103 ? -3.732 1.23 23.062 1 98.31 103 ASP B O 1
ATOM 1805 N N . ASP B 1 104 ? -2.604 3.113 22.672 1 98.56 104 ASP B N 1
ATOM 1806 C CA . ASP B 1 104 ? -2.496 3.473 24.078 1 98.56 104 ASP B CA 1
ATOM 1807 C C . ASP B 1 104 ? -3.803 4.074 24.594 1 98.56 104 ASP B C 1
ATOM 1809 O O . ASP B 1 104 ? -3.949 4.316 25.797 1 98.56 104 ASP B O 1
ATOM 1813 N N . GLY B 1 105 ? -4.77 4.379 23.703 1 98.19 105 GLY B N 1
ATOM 1814 C CA . GLY B 1 105 ? -6.066 4.902 24.094 1 98.19 105 GLY B CA 1
ATOM 1815 C C . GLY B 1 105 ? -6.047 6.391 24.391 1 98.19 105 GLY B C 1
ATOM 1816 O O . GLY B 1 105 ? -6.785 6.871 25.25 1 98.19 105 GLY B O 1
ATOM 1817 N N . GLU B 1 106 ? -5.133 7.113 23.688 1 98.5 106 GLU B N 1
ATOM 1818 C CA . GLU B 1 106 ? -5.07 8.555 23.875 1 98.5 106 GLU B CA 1
ATOM 1819 C C . GLU B 1 106 ? -6.375 9.227 23.438 1 98.5 106 GLU B C 1
ATOM 1821 O O . GLU B 1 106 ? -7.098 8.695 22.594 1 98.5 106 GLU B O 1
ATOM 1826 N N . GLU B 1 107 ? -6.617 10.383 24.047 1 98.38 107 GLU B N 1
ATOM 1827 C CA . GLU B 1 107 ? -7.812 11.148 23.703 1 98.38 107 GLU B CA 1
ATOM 1828 C C . GLU B 1 107 ? -7.715 11.742 22.312 1 98.38 107 GLU B C 1
ATOM 1830 O O . GLU B 1 107 ? -6.617 12.062 21.844 1 98.38 107 GLU B O 1
ATOM 1835 N N . PHE B 1 108 ? -8.906 11.969 21.75 1 98.19 108 PHE B N 1
ATOM 1836 C CA . PHE B 1 108 ? -8.961 12.438 20.359 1 98.19 108 PHE B CA 1
ATOM 1837 C C . PHE B 1 108 ? -8.234 13.773 20.219 1 98.19 108 PHE B C 1
ATOM 1839 O O . PHE B 1 108 ? -7.602 14.031 19.188 1 98.19 108 PHE B O 1
ATOM 1846 N N . SER B 1 109 ? -8.312 14.602 21.188 1 98.12 109 SER B N 1
ATOM 1847 C CA . SER B 1 109 ? -7.641 15.898 21.094 1 98.12 109 SER B CA 1
ATOM 1848 C C . SER B 1 109 ? -6.141 15.727 20.859 1 98.12 109 SER B C 1
ATOM 1850 O O . SER B 1 109 ? -5.535 16.469 20.094 1 98.12 109 SER B O 1
ATOM 1852 N N . ALA B 1 110 ? -5.508 14.797 21.484 1 98.62 110 ALA B N 1
ATOM 1853 C CA . ALA B 1 110 ? -4.094 14.492 21.297 1 98.62 110 ALA B CA 1
ATOM 1854 C C . ALA B 1 110 ? -3.844 13.852 19.938 1 98.62 110 ALA B C 1
ATOM 1856 O O . ALA B 1 110 ? -2.85 14.156 19.281 1 98.62 110 ALA B O 1
ATOM 1857 N N . LEU B 1 111 ? -4.719 12.93 19.578 1 98.88 111 LEU B N 1
ATOM 1858 C CA . LEU B 1 111 ? -4.594 12.281 18.281 1 98.88 111 LEU B CA 1
ATOM 1859 C C . LEU B 1 111 ? -4.676 13.297 17.156 1 98.88 111 LEU B C 1
ATOM 1861 O O . LEU B 1 111 ? -3.939 13.203 16.172 1 98.88 111 LEU B O 1
ATOM 1865 N N . ARG B 1 112 ? -5.539 14.219 17.312 1 98.44 112 ARG B N 1
ATOM 1866 C CA . ARG B 1 112 ? -5.707 15.297 16.328 1 98.44 112 ARG B CA 1
ATOM 1867 C C . ARG B 1 112 ? -4.395 16.047 16.109 1 98.44 112 ARG B C 1
ATOM 1869 O O . ARG B 1 112 ? -4.016 16.328 14.977 1 98.44 112 ARG B O 1
ATOM 1876 N N . ARG B 1 113 ? -3.727 16.359 17.141 1 98.62 113 ARG B N 1
ATOM 1877 C CA . ARG B 1 113 ? -2.445 17.047 17.031 1 98.62 113 ARG B CA 1
ATOM 1878 C C . ARG B 1 113 ? -1.41 16.188 16.312 1 98.62 113 ARG B C 1
ATOM 1880 O O . ARG B 1 113 ? -0.641 16.703 15.5 1 98.62 113 ARG B O 1
ATOM 1887 N N . GLN B 1 114 ? -1.469 14.93 16.656 1 98.88 114 GLN B N 1
ATOM 1888 C CA . GLN B 1 114 ? -0.498 14.031 16.047 1 98.88 114 GLN B CA 1
ATOM 1889 C C . GLN B 1 114 ? -0.784 13.852 14.555 1 98.88 114 GLN B C 1
ATOM 1891 O O . GLN B 1 114 ? 0.141 13.719 13.75 1 98.88 114 GLN B O 1
ATOM 1896 N N . VAL B 1 115 ? -2.051 13.836 14.117 1 98.94 115 VAL B N 1
ATOM 1897 C CA . VAL B 1 115 ? -2.381 13.828 12.695 1 98.94 115 VAL B CA 1
ATOM 1898 C C . VAL B 1 115 ? -1.748 15.039 12.016 1 98.94 115 VAL B C 1
ATOM 1900 O O . VAL B 1 115 ? -1.228 14.93 10.898 1 98.94 115 VAL B O 1
ATOM 1903 N N . GLY B 1 116 ? -1.825 16.203 12.641 1 98.69 116 GLY B N 1
ATOM 1904 C CA . GLY B 1 116 ? -1.161 17.391 12.125 1 98.69 116 GLY B CA 1
ATOM 1905 C C . GLY B 1 116 ? 0.331 17.203 11.922 1 98.69 116 GLY B C 1
ATOM 1906 O O . GLY B 1 116 ? 0.888 17.641 10.922 1 98.69 116 GLY B O 1
ATOM 1907 N N . ALA B 1 117 ? 1.006 16.547 12.914 1 98.81 117 ALA B N 1
ATOM 1908 C CA . ALA B 1 117 ? 2.439 16.281 12.82 1 98.81 117 ALA B CA 1
ATOM 1909 C C . ALA B 1 117 ? 2.746 15.352 11.648 1 98.81 117 ALA B C 1
ATOM 1911 O O . ALA B 1 117 ? 3.732 15.547 10.93 1 98.81 117 ALA B O 1
ATOM 1912 N N . VAL B 1 118 ? 1.899 14.367 11.422 1 98.88 118 VAL B N 1
ATOM 1913 C CA . VAL B 1 118 ? 2.057 13.477 10.273 1 98.88 118 VAL B CA 1
ATOM 1914 C C . VAL B 1 118 ? 1.914 14.273 8.977 1 98.88 118 VAL B C 1
ATOM 1916 O O . VAL B 1 118 ? 2.742 14.141 8.07 1 98.88 118 VAL B O 1
ATOM 1919 N N . GLY B 1 119 ? 0.853 15.07 8.859 1 98.44 119 GLY B N 1
ATOM 1920 C CA . GLY B 1 119 ? 0.658 15.898 7.68 1 98.44 119 GLY B CA 1
ATOM 1921 C C . GLY B 1 119 ? 1.833 16.812 7.391 1 98.44 119 GLY B C 1
ATOM 1922 O O . GLY B 1 119 ? 2.24 16.969 6.238 1 98.44 119 GLY B O 1
ATOM 1923 N N . LYS B 1 120 ? 2.395 17.422 8.438 1 98.19 120 LYS B N 1
ATOM 1924 C CA . LYS B 1 120 ? 3.547 18.312 8.289 1 98.19 120 LYS B CA 1
ATOM 1925 C C . LYS B 1 120 ? 4.762 17.547 7.77 1 98.19 120 LYS B C 1
ATOM 1927 O O . LYS B 1 120 ? 5.57 18.094 7.02 1 98.19 120 LYS B O 1
ATOM 1932 N N . SER B 1 121 ? 4.883 16.359 8.242 1 97.62 121 SER B N 1
ATOM 1933 C CA . SER B 1 121 ? 6 15.555 7.77 1 97.62 121 SER B CA 1
ATOM 1934 C C . SER B 1 121 ? 5.859 15.219 6.289 1 97.62 121 SER B C 1
ATOM 1936 O O . SER B 1 121 ? 6.859 15.086 5.578 1 97.62 121 SER B O 1
ATOM 1938 N N . CYS B 1 122 ? 4.652 15.062 5.766 1 97 122 CYS B N 1
ATOM 1939 C CA . CYS B 1 122 ? 4.445 14.914 4.328 1 97 122 CYS B CA 1
ATOM 1940 C C . CYS B 1 122 ? 4.859 16.188 3.588 1 97 122 CYS B C 1
ATOM 1942 O O . CYS B 1 122 ? 5.613 16.125 2.615 1 97 122 CYS B O 1
ATOM 1944 N N . LYS B 1 123 ? 4.324 17.281 3.998 1 95.81 123 LYS B N 1
ATOM 1945 C CA . LYS B 1 123 ? 4.574 18.578 3.4 1 95.81 123 LYS B CA 1
ATOM 1946 C C . LYS B 1 123 ? 6.066 18.906 3.385 1 95.81 123 LYS B C 1
ATOM 1948 O O . LYS B 1 123 ? 6.57 19.484 2.422 1 95.81 123 LYS B O 1
ATOM 1953 N N . GLY B 1 124 ? 6.77 18.594 4.445 1 92.88 124 GLY B N 1
ATOM 1954 C CA . GLY B 1 124 ? 8.195 18.859 4.555 1 92.88 124 GLY B CA 1
ATOM 1955 C C . GLY B 1 124 ? 9.016 18.188 3.473 1 92.88 124 GLY B C 1
ATOM 1956 O O . GLY B 1 124 ? 9.984 18.766 2.967 1 92.88 124 GLY B O 1
ATOM 1957 N N . CYS B 1 125 ? 8.586 17.078 3.08 1 95.94 125 CYS B N 1
ATOM 1958 C CA . CYS B 1 125 ? 9.273 16.391 1.993 1 95.94 125 CYS B CA 1
ATOM 1959 C C . CYS B 1 125 ? 8.859 16.953 0.641 1 95.94 125 CYS B C 1
ATOM 1961 O O . CYS B 1 125 ? 9.703 17.188 -0.223 1 95.94 125 CYS B O 1
ATOM 1963 N N . HIS B 1 126 ? 7.535 17.188 0.453 1 95.81 126 HIS B N 1
ATOM 1964 C CA . HIS B 1 126 ? 7.02 17.672 -0.823 1 95.81 126 HIS B CA 1
ATOM 1965 C C . HIS B 1 126 ? 7.57 19.062 -1.147 1 95.81 126 HIS B C 1
ATOM 1967 O O . HIS B 1 126 ? 7.922 19.344 -2.295 1 95.81 126 HIS B O 1
ATOM 1973 N N . ASP B 1 127 ? 7.688 19.891 -0.143 1 95.25 127 ASP B N 1
ATOM 1974 C CA . ASP B 1 127 ? 8.172 21.266 -0.335 1 95.25 127 ASP B CA 1
ATOM 1975 C C . ASP B 1 127 ? 9.586 21.266 -0.915 1 95.25 127 ASP B C 1
ATOM 1977 O O . ASP B 1 127 ? 9.922 22.125 -1.737 1 95.25 127 ASP B O 1
ATOM 1981 N N . ASP B 1 128 ? 10.367 20.297 -0.552 1 94.62 128 ASP B N 1
ATOM 1982 C CA . ASP B 1 128 ? 11.789 20.328 -0.896 1 94.62 128 ASP B CA 1
ATOM 1983 C C . ASP B 1 128 ? 12.07 19.453 -2.117 1 94.62 128 ASP B C 1
ATOM 1985 O O . ASP B 1 128 ? 13.008 19.719 -2.871 1 94.62 128 ASP B O 1
ATOM 1989 N N . PHE B 1 129 ? 11.211 18.438 -2.312 1 96.19 129 PHE B N 1
ATOM 1990 C CA . PHE B 1 129 ? 11.711 17.406 -3.209 1 96.19 129 PHE B CA 1
ATOM 1991 C C . PHE B 1 129 ? 10.695 17.094 -4.301 1 96.19 129 PHE B C 1
ATOM 1993 O O . PHE B 1 129 ? 10.945 16.25 -5.156 1 96.19 129 PHE B O 1
ATOM 2000 N N . ARG B 1 130 ? 9.602 17.688 -4.324 1 95 130 ARG B N 1
ATOM 2001 C CA . ARG B 1 130 ? 8.578 17.438 -5.336 1 95 130 ARG B CA 1
ATOM 2002 C C . ARG B 1 130 ? 8.305 18.703 -6.152 1 95 130 ARG B C 1
ATOM 2004 O O . ARG B 1 130 ? 8.203 19.797 -5.594 1 95 130 ARG B O 1
ATOM 2011 N N . ALA B 1 131 ? 8.164 18.484 -7.43 1 91 131 ALA B N 1
ATOM 2012 C CA . ALA B 1 131 ? 7.844 19.609 -8.312 1 91 131 ALA B CA 1
ATOM 2013 C C . ALA B 1 131 ? 6.418 20.094 -8.086 1 91 131 ALA B C 1
ATOM 2015 O O . ALA B 1 131 ? 5.535 19.312 -7.727 1 91 131 ALA B O 1
ATOM 2016 N N . GLU B 1 132 ? 6.203 21.344 -8.242 1 80.69 132 GLU B N 1
ATOM 2017 C CA . GLU B 1 132 ? 4.902 21.984 -8.062 1 80.69 132 GLU B CA 1
ATOM 2018 C C . GLU B 1 132 ? 3.951 21.625 -9.203 1 80.69 132 GLU B C 1
ATOM 2020 O O . GLU B 1 132 ? 4.391 21.375 -10.328 1 80.69 132 GLU B O 1
#

InterPro domains:
  IPR002321 Cytochrome c, class II [PF01322] (5-130)
  IPR002321 Cytochrome c, class II [PS51009] (5-131)
  IPR010980 Cytochrome c/b562 [SSF47175] (3-132)
  IPR012127 Cytochrome c prime [PIRSF000027] (2-132)

pLDDT: mean 95.36, std 7.03, range [61.94, 98.94]

Sequence (264 aa):
AEPEDAIHYRQSALSVMGWQMGPMGAMAQGDIEYDADEFATRANNLAAVAHLPWEGFTEGTLQGDDHGVETDALADIGDDWEGFEERQETFKQEAATLAQMVDDGEEFSALRRQVGAVGKSCKGCHDDFRAEAEPEDAIHYRQSALSVMGWQMGPMGAMAQGDIEYDADEFATRANNLAAVAHLPWEGFTEGTLQGDDHGVETDALADIGDDWEGFEERQETFKQEAATLAQMVDDGEEFSALRRQVGAVGKSCKGCHDDFRAE

Nearest PDB structures (foldseek):
  1cgn-assembly1_A  TM=9.307E-01  e=1.162E-08  Achromobacter xylosoxidans
  5b3i-assembly2_C  TM=8.896E-01  e=9.011E-07  Hydrogenophilus thermoluteolus
  1s05-assembly1_A  TM=7.172E-01  e=3.306E-04  Rhodopseudomonas palustris
  8ugj-assembly1_4C  TM=5.535E-01  e=1.703E+00  Sus scrofa
  1cgn-assembly1_A  TM=9.303E-01  e=8.506E-09  Achromobacter xylosoxidans

Foldseek 3Di:
DDLQVLQVQLVVLVVQLVVLLVVVLCCLVVVDPDDLVSNLVSLVSNLVSLLPNPVSPDQLNEPPSPVPDDFQFHCVCVVCVVVLVVLSVQLNVLSVVLNVCSVVVHDVNVSSVSSVSNVVSVVVNCVRTGHD/DDLQVLQVQLVVLVVQLVVLLVVVLCCLVPVDPDDLVSNLVSLVSNLVSLLPNPVSPDQLNEPPSPVPDDFQFHCVCVVCVVVLVVLSVQLSVLSVVLNVCSVVVHDVNVSSVSSVSNVVSVVVNCVRTGHD